Protein AF-A0A9X0D432-F1 (afdb_monomer_lite)

InterPro domains:
  IPR001660 Sterile alpha motif domain [PF07647] (27-88)
  IPR001660 Sterile alpha motif domain [PS50105] (29-88)
  IPR001660 Sterile alpha motif domain [SM00454] (26-92)
  IPR013761 Sterile alpha motif/pointed domain superfamily [G3DSA:1.10.150.50] (24-91)
  IPR013761 Sterile alpha motif/pointed domain superfamily [SSF47769] (26-90)

Structure (mmCIF, N/CA/C/O backbone):
data_AF-A0A9X0D432-F1
#
_entry.id   AF-A0A9X0D432-F1
#
loop_
_atom_site.group_PDB
_atom_site.id
_atom_site.type_symbol
_atom_site.label_atom_id
_atom_site.label_alt_id
_atom_site.label_comp_id
_atom_site.label_asym_id
_atom_site.label_entity_id
_atom_site.label_seq_id
_atom_site.pdbx_PDB_ins_code
_atom_site.Cartn_x
_atom_site.Cartn_y
_atom_site.Cartn_z
_atom_site.occupancy
_atom_site.B_iso_or_equiv
_atom_site.auth_seq_id
_atom_site.auth_comp_id
_atom_site.auth_asym_id
_atom_site.auth_atom_id
_atom_site.pdbx_PDB_model_num
ATOM 1 N N . MET A 1 1 ? 21.700 -52.909 -83.026 1.00 43.72 1 MET A N 1
ATOM 2 C CA . MET A 1 1 ? 21.883 -51.472 -82.727 1.00 43.72 1 MET A CA 1
ATOM 3 C C . MET A 1 1 ? 20.991 -51.142 -81.543 1.00 43.72 1 MET A C 1
ATOM 5 O O . MET A 1 1 ? 19.856 -51.594 -81.520 1.00 43.72 1 MET A O 1
ATOM 9 N N . ASN A 1 2 ? 21.592 -50.529 -80.526 1.00 43.81 2 ASN A N 1
ATOM 10 C CA . ASN A 1 2 ? 21.228 -50.618 -79.108 1.00 43.81 2 ASN A CA 1
ATOM 11 C C . ASN A 1 2 ? 19.983 -49.816 -78.681 1.00 43.81 2 ASN A C 1
ATOM 13 O O . ASN A 1 2 ? 19.689 -48.792 -79.297 1.00 43.81 2 ASN A O 1
ATOM 17 N N . PRO A 1 3 ? 19.322 -50.224 -77.578 1.00 55.06 3 PRO A N 1
ATOM 18 C CA . PRO A 1 3 ? 18.317 -49.433 -76.879 1.00 55.06 3 PRO A CA 1
ATOM 19 C C . PRO A 1 3 ? 18.977 -48.450 -75.895 1.00 55.06 3 PRO A C 1
ATOM 21 O O . PRO A 1 3 ? 19.950 -48.789 -75.221 1.00 55.06 3 PRO A O 1
ATOM 24 N N . VAL A 1 4 ? 18.435 -47.234 -75.797 1.00 56.00 4 VAL A N 1
ATOM 25 C CA . VAL A 1 4 ? 18.849 -46.218 -74.817 1.00 56.00 4 VAL A CA 1
ATOM 26 C C . VAL A 1 4 ? 17.948 -46.341 -73.587 1.00 56.00 4 VAL A C 1
ATOM 28 O O . VAL A 1 4 ? 16.782 -45.955 -73.618 1.00 56.00 4 VAL A O 1
ATOM 31 N N . GLN A 1 5 ? 18.496 -46.913 -72.514 1.00 45.28 5 GLN A N 1
ATOM 32 C CA . GLN A 1 5 ? 17.975 -46.790 -71.154 1.00 45.28 5 GLN A CA 1
ATOM 33 C C . GLN A 1 5 ? 18.348 -45.403 -70.612 1.00 45.28 5 GLN A C 1
ATOM 35 O O . GLN A 1 5 ? 19.511 -45.011 -70.668 1.00 45.28 5 GLN A O 1
ATOM 40 N N . SER A 1 6 ? 17.366 -44.672 -70.085 1.00 56.44 6 SER A N 1
ATOM 41 C CA . SER A 1 6 ? 17.582 -43.458 -69.292 1.00 56.44 6 SER A CA 1
ATOM 42 C C . SER A 1 6 ? 17.146 -43.736 -67.859 1.00 56.44 6 SER A C 1
ATOM 44 O O . SER A 1 6 ? 15.979 -43.573 -67.509 1.00 56.44 6 SER A O 1
ATOM 46 N N . ASP A 1 7 ? 18.112 -44.173 -67.054 1.00 41.38 7 ASP A N 1
ATOM 47 C CA . ASP A 1 7 ? 18.069 -44.179 -65.596 1.00 41.38 7 ASP A CA 1
ATOM 48 C C . ASP A 1 7 ? 18.047 -42.734 -65.068 1.00 41.38 7 ASP A C 1
ATOM 50 O O . ASP A 1 7 ? 19.034 -42.008 -65.190 1.00 41.38 7 ASP A O 1
ATOM 54 N N . CYS A 1 8 ? 16.964 -42.321 -64.406 1.00 44.41 8 CYS A N 1
ATOM 55 C CA . CYS A 1 8 ? 17.004 -41.191 -63.475 1.00 44.41 8 CYS A CA 1
ATOM 56 C C . CYS A 1 8 ? 17.085 -41.743 -62.051 1.00 44.41 8 CYS A C 1
ATOM 58 O O . CYS A 1 8 ? 16.088 -42.021 -61.389 1.00 44.41 8 CYS A O 1
ATOM 60 N N . LYS A 1 9 ? 18.341 -41.941 -61.646 1.00 44.53 9 LYS A N 1
ATOM 61 C CA . LYS A 1 9 ? 18.818 -42.303 -60.312 1.00 44.53 9 LYS A CA 1
ATOM 62 C C . LYS A 1 9 ? 18.528 -41.186 -59.302 1.00 44.53 9 LYS A C 1
ATOM 64 O O . LYS A 1 9 ? 18.427 -40.017 -59.664 1.00 44.53 9 LYS A O 1
ATOM 69 N N . GLY A 1 10 ? 18.407 -41.600 -58.043 1.00 41.31 10 GLY A N 1
ATOM 70 C CA . GLY A 1 10 ? 17.865 -40.838 -56.924 1.00 41.31 10 GLY A CA 1
ATOM 71 C C . GLY A 1 10 ? 18.525 -39.492 -56.639 1.00 41.31 10 GLY A C 1
ATOM 72 O O . GLY A 1 10 ? 19.731 -39.302 -56.792 1.00 41.31 10 GLY A O 1
ATOM 73 N N . ARG A 1 11 ? 17.691 -38.569 -56.161 1.00 42.53 11 ARG A N 1
ATOM 74 C CA . ARG A 1 11 ? 18.126 -37.346 -55.502 1.00 42.53 11 ARG A CA 1
ATOM 75 C C . ARG A 1 11 ? 18.308 -37.689 -54.028 1.00 42.53 11 ARG A C 1
ATOM 77 O O . ARG A 1 11 ? 17.340 -38.061 -53.373 1.00 42.53 11 ARG A O 1
ATOM 84 N N . GLY A 1 12 ? 19.559 -37.660 -53.580 1.00 39.44 12 GLY A N 1
ATOM 85 C CA . GLY A 1 12 ? 19.940 -37.959 -52.209 1.00 39.44 12 GLY A CA 1
ATOM 86 C C . GLY A 1 12 ? 19.198 -37.066 -51.226 1.00 39.44 12 GLY A C 1
ATOM 87 O O . GLY A 1 12 ? 19.196 -35.843 -51.361 1.00 39.44 12 GLY A O 1
ATOM 88 N N . GLU A 1 13 ? 18.580 -37.706 -50.244 1.00 43.88 13 GLU A N 1
ATOM 89 C CA . GLU A 1 13 ? 18.326 -37.112 -48.943 1.00 43.88 13 GLU A CA 1
ATOM 90 C C . GLU A 1 13 ? 19.707 -36.942 -48.296 1.00 43.88 13 GLU A C 1
ATOM 92 O O . GLU A 1 13 ? 20.266 -37.870 -47.714 1.00 43.88 13 GLU A O 1
ATOM 97 N N . GLU A 1 14 ? 20.329 -35.781 -48.516 1.00 45.50 14 GLU A N 1
ATOM 98 C CA . GLU A 1 14 ? 21.432 -35.330 -47.674 1.00 45.50 14 GLU A CA 1
ATOM 99 C C . GLU A 1 14 ? 20.840 -35.081 -46.289 1.00 45.50 14 GLU A C 1
ATOM 101 O O . GLU A 1 14 ? 20.195 -34.066 -46.029 1.00 45.50 14 GLU A O 1
ATOM 106 N N . GLU A 1 15 ? 21.028 -36.063 -45.413 1.00 49.28 15 GLU A N 1
ATOM 107 C CA . GLU A 1 15 ? 20.911 -35.933 -43.970 1.00 49.28 15 GLU A CA 1
ATOM 108 C C . GLU A 1 15 ? 21.940 -34.882 -43.525 1.00 49.28 15 GLU A C 1
ATOM 110 O O . GLU A 1 15 ? 23.094 -35.176 -43.200 1.00 49.28 15 GLU A O 1
ATOM 115 N N . VAL A 1 16 ? 21.533 -33.612 -43.613 1.00 47.72 16 VAL A N 1
ATOM 116 C CA . VAL A 1 16 ? 22.256 -32.484 -43.036 1.00 47.72 16 VAL A CA 1
ATOM 117 C C . VAL A 1 16 ? 22.250 -32.728 -41.539 1.00 47.72 16 VAL A C 1
ATOM 119 O O . VAL A 1 16 ? 21.256 -32.508 -40.852 1.00 47.72 16 VAL A O 1
ATOM 122 N N . THR A 1 17 ? 23.369 -33.246 -41.047 1.00 44.69 17 THR A N 1
ATOM 123 C CA . THR A 1 17 ? 23.665 -33.314 -39.623 1.00 44.69 17 THR A CA 1
ATOM 124 C C . THR A 1 17 ? 23.615 -31.887 -39.091 1.00 44.69 17 THR A C 1
ATOM 126 O O . THR A 1 17 ? 24.518 -31.083 -39.328 1.00 44.69 17 THR A O 1
ATOM 129 N N . GLU A 1 18 ? 22.492 -31.572 -38.448 1.00 54.78 18 GLU A N 1
ATOM 130 C CA . GLU A 1 18 ? 22.142 -30.289 -37.851 1.00 54.78 18 GLU A CA 1
ATOM 131 C C . GLU A 1 18 ? 23.180 -29.986 -36.763 1.00 54.78 18 GLU A C 1
ATOM 133 O O . GLU A 1 18 ? 23.095 -30.426 -35.615 1.00 54.78 18 GLU A O 1
ATOM 138 N N . LYS A 1 19 ? 24.272 -29.330 -37.165 1.00 53.00 19 LYS A N 1
ATOM 139 C CA . LYS A 1 19 ? 25.285 -28.848 -36.234 1.00 53.00 19 LYS A CA 1
ATOM 140 C C . LYS A 1 19 ? 24.633 -27.748 -35.415 1.00 53.00 19 LYS A C 1
ATOM 142 O O . LYS A 1 19 ? 24.340 -26.685 -35.951 1.00 53.00 19 LYS A O 1
ATOM 147 N N . VAL A 1 20 ? 24.432 -28.020 -34.129 1.00 58.06 20 VAL A N 1
ATOM 148 C CA . VAL A 1 20 ? 24.014 -27.019 -33.145 1.00 58.06 20 VAL A CA 1
ATOM 149 C C . VAL A 1 20 ? 24.959 -25.815 -33.270 1.00 58.06 20 VAL A C 1
ATOM 151 O O . VAL A 1 20 ? 26.179 -26.010 -33.177 1.00 58.06 20 VAL A O 1
ATOM 154 N N . PRO A 1 21 ? 24.442 -24.604 -33.540 1.00 58.78 21 PRO A N 1
ATOM 155 C CA . PRO A 1 21 ? 25.272 -23.429 -33.748 1.00 58.78 21 PRO A CA 1
ATOM 156 C C . PRO A 1 21 ? 26.124 -23.161 -32.509 1.00 58.78 21 PRO A C 1
ATOM 158 O O . PRO A 1 21 ? 25.668 -23.295 -31.371 1.00 58.78 21 PRO A O 1
ATOM 161 N N . ASP A 1 22 ? 27.387 -22.795 -32.734 1.00 59.81 22 ASP A N 1
ATOM 162 C CA . ASP A 1 22 ? 28.287 -22.392 -31.657 1.00 59.81 22 ASP A CA 1
ATOM 163 C C . ASP A 1 22 ? 27.705 -21.128 -31.004 1.00 59.81 22 ASP A C 1
ATOM 165 O O . ASP A 1 22 ? 27.621 -20.058 -31.608 1.00 59.81 22 ASP A O 1
ATOM 169 N N . THR A 1 23 ? 27.243 -21.262 -29.763 1.00 62.03 23 THR A N 1
ATOM 170 C CA . THR A 1 23 ? 26.472 -20.242 -29.037 1.00 62.03 23 THR A CA 1
ATOM 171 C C . THR A 1 23 ? 27.305 -19.037 -28.601 1.00 62.03 23 THR A C 1
ATOM 173 O O . THR A 1 23 ? 26.799 -18.154 -27.912 1.00 62.03 23 THR A O 1
ATOM 176 N N . ARG A 1 24 ? 28.588 -18.985 -28.978 1.00 63.50 24 ARG A N 1
ATOM 177 C CA . ARG A 1 24 ? 29.547 -18.001 -28.466 1.00 63.50 24 ARG A CA 1
ATOM 178 C C . ARG A 1 24 ? 29.425 -16.606 -29.080 1.00 63.50 24 ARG A C 1
ATOM 180 O O . ARG A 1 24 ? 29.822 -15.657 -28.414 1.00 63.50 24 ARG A O 1
ATOM 187 N N . PHE A 1 25 ? 28.847 -16.454 -30.276 1.00 80.38 25 PHE A N 1
ATOM 188 C CA . PHE A 1 25 ? 28.682 -15.140 -30.915 1.00 80.38 25 PHE A CA 1
ATOM 189 C C . PHE A 1 25 ? 27.338 -15.022 -31.636 1.00 80.38 25 PHE A C 1
ATOM 191 O O . PHE A 1 25 ? 27.193 -15.441 -32.781 1.00 80.38 25 PHE A O 1
ATOM 198 N N . VAL A 1 26 ? 26.354 -14.409 -30.971 1.00 85.25 26 VAL A N 1
ATOM 199 C CA . VAL A 1 26 ? 25.026 -14.156 -31.564 1.00 85.25 26 VAL A CA 1
ATOM 200 C C . VAL A 1 26 ? 25.123 -13.303 -32.823 1.00 85.25 26 VAL A C 1
ATOM 202 O O . VAL A 1 26 ? 24.341 -13.489 -33.741 1.00 85.25 26 VAL A O 1
ATOM 205 N N . GLU A 1 27 ? 26.093 -12.394 -32.914 1.00 86.06 27 GLU A N 1
ATOM 206 C CA . GLU A 1 27 ? 26.247 -11.508 -34.075 1.00 86.06 27 GLU A CA 1
ATOM 207 C C . GLU A 1 27 ? 26.548 -12.244 -35.392 1.00 86.06 27 GLU A C 1
ATOM 209 O O . GLU A 1 27 ? 26.291 -11.689 -36.463 1.00 86.06 27 GLU A O 1
ATOM 214 N N . ASP A 1 28 ? 27.033 -13.485 -35.324 1.00 88.88 28 ASP A N 1
ATOM 215 C CA . ASP A 1 28 ? 27.373 -14.300 -36.494 1.00 88.88 28 ASP A CA 1
ATOM 216 C C . ASP A 1 28 ? 26.270 -15.299 -36.873 1.00 88.88 28 ASP A C 1
ATOM 218 O O . ASP A 1 28 ? 26.410 -16.040 -37.847 1.00 88.88 28 ASP A O 1
ATOM 222 N N . TRP A 1 29 ? 25.153 -15.316 -36.138 1.00 93.31 29 TRP A N 1
ATOM 223 C CA . TRP A 1 29 ? 24.053 -16.234 -36.417 1.00 93.31 29 TRP A CA 1
ATOM 224 C C . TRP A 1 29 ? 23.370 -15.905 -37.743 1.00 93.31 29 TRP A C 1
ATOM 226 O O . TRP A 1 29 ? 22.896 -14.785 -37.980 1.00 93.31 29 TRP A O 1
ATOM 236 N N . THR A 1 30 ? 23.266 -16.920 -38.594 1.00 93.81 30 THR A N 1
ATOM 237 C CA . THR A 1 30 ? 22.453 -16.874 -39.807 1.00 93.81 30 THR A CA 1
ATOM 238 C C . THR A 1 30 ? 20.965 -16.937 -39.457 1.00 93.81 30 THR A C 1
ATOM 240 O O . THR A 1 30 ? 20.584 -17.262 -38.333 1.00 93.81 30 THR A O 1
ATOM 243 N N . ALA A 1 31 ? 20.088 -16.651 -40.425 1.00 93.38 31 ALA A N 1
ATOM 244 C CA . ALA A 1 31 ? 18.644 -16.772 -40.211 1.00 93.38 31 ALA A CA 1
ATOM 245 C C . ALA A 1 31 ? 18.221 -18.205 -39.822 1.00 93.38 31 ALA A C 1
ATOM 247 O O . ALA A 1 31 ? 17.289 -18.373 -39.038 1.00 93.38 31 ALA A O 1
ATOM 248 N N . ALA A 1 32 ? 18.930 -19.227 -40.320 1.00 92.88 32 ALA A N 1
ATOM 249 C CA . ALA A 1 32 ? 18.698 -20.625 -39.952 1.00 92.88 32 ALA A CA 1
ATOM 250 C C . ALA A 1 32 ? 19.084 -20.905 -38.488 1.00 92.88 32 ALA A C 1
ATOM 252 O O . ALA A 1 32 ? 18.337 -21.565 -37.770 1.00 92.88 32 ALA A O 1
ATOM 253 N N . ASP A 1 33 ? 20.201 -20.339 -38.020 1.00 93.06 33 ASP A N 1
ATOM 254 C CA . ASP A 1 33 ? 20.647 -20.486 -36.628 1.00 93.06 33 ASP A CA 1
ATOM 255 C C . ASP A 1 33 ? 19.670 -19.813 -35.653 1.00 93.06 33 ASP A C 1
ATOM 257 O O . ASP A 1 33 ? 19.337 -20.372 -34.608 1.00 93.06 33 ASP A O 1
ATOM 261 N N . VAL A 1 34 ? 19.151 -18.633 -36.021 1.00 93.88 34 VAL A N 1
ATOM 262 C CA . VAL A 1 34 ? 18.118 -17.922 -35.249 1.00 93.88 34 VAL A CA 1
ATOM 263 C C . VAL A 1 34 ? 16.824 -18.737 -35.181 1.00 93.88 34 VAL A C 1
ATOM 265 O O . VAL A 1 34 ? 16.212 -18.832 -34.116 1.00 93.88 34 VAL A O 1
ATOM 268 N N . GLU A 1 35 ? 16.406 -19.346 -36.292 1.00 94.88 35 GLU A N 1
ATOM 269 C CA . GLU A 1 35 ? 15.222 -20.205 -36.332 1.00 94.88 35 GLU A CA 1
ATOM 270 C C . GLU A 1 35 ? 15.375 -21.421 -35.405 1.00 94.88 35 GLU A C 1
ATOM 272 O O . GLU A 1 35 ? 14.466 -21.733 -34.627 1.00 94.88 35 GLU A O 1
ATOM 277 N N . LEU A 1 36 ? 16.528 -22.089 -35.460 1.00 93.88 36 LEU A N 1
ATOM 278 C CA . LEU A 1 36 ? 16.826 -23.242 -34.617 1.00 93.88 36 LEU A CA 1
ATOM 279 C C . LEU A 1 36 ? 16.836 -22.850 -33.133 1.00 93.88 36 LEU A C 1
ATOM 281 O O . LEU A 1 36 ? 16.147 -23.474 -32.323 1.00 93.88 36 LEU A O 1
ATOM 285 N N . TRP A 1 37 ? 17.503 -21.746 -32.791 1.00 93.81 37 TRP A N 1
ATOM 286 C CA . TRP A 1 37 ? 17.532 -21.217 -31.429 1.00 93.81 37 TRP A CA 1
ATOM 287 C C . TRP A 1 37 ? 16.131 -20.871 -30.899 1.00 93.81 37 TRP A C 1
ATOM 289 O O . TRP A 1 37 ? 15.809 -21.170 -29.744 1.00 93.81 37 TRP A O 1
ATOM 299 N N . LEU A 1 38 ? 15.262 -20.282 -31.729 1.00 94.44 38 LEU A N 1
ATOM 300 C CA . LEU A 1 38 ? 13.871 -19.987 -31.363 1.00 94.44 38 LEU A CA 1
ATOM 301 C C . LEU A 1 38 ? 13.079 -21.267 -31.069 1.00 94.44 38 LEU A C 1
ATOM 303 O O . LEU A 1 38 ? 12.355 -21.324 -30.068 1.00 94.44 38 LEU A O 1
ATOM 307 N N . LYS A 1 39 ? 13.242 -22.310 -31.893 1.00 94.38 39 LYS A N 1
ATOM 308 C CA . LYS A 1 39 ? 12.586 -23.614 -31.698 1.00 94.38 39 LYS A CA 1
ATOM 309 C C . LYS A 1 39 ? 13.023 -24.279 -30.394 1.00 94.38 39 LYS A C 1
ATOM 311 O O . LYS A 1 39 ? 12.162 -24.762 -29.652 1.00 94.38 39 LYS A O 1
ATOM 316 N N . GLU A 1 40 ? 14.320 -24.262 -30.088 1.00 92.75 40 GLU A N 1
ATOM 317 C CA . GLU A 1 40 ? 14.876 -24.786 -28.831 1.00 92.75 40 GLU A CA 1
ATOM 318 C C . GLU A 1 40 ? 14.368 -24.013 -27.607 1.00 92.75 40 GLU A C 1
ATOM 320 O O . GLU A 1 40 ? 14.133 -24.586 -26.543 1.00 92.75 40 GLU A O 1
ATOM 325 N N . ASN A 1 41 ? 14.110 -22.715 -27.773 1.00 91.75 41 ASN A N 1
ATOM 326 C CA . ASN A 1 41 ? 13.610 -21.842 -26.719 1.00 91.75 41 ASN A CA 1
ATOM 327 C C . ASN A 1 41 ? 12.082 -21.812 -26.574 1.00 91.75 41 ASN A C 1
ATOM 329 O O . ASN A 1 41 ? 11.581 -21.022 -25.771 1.00 91.75 41 ASN A O 1
ATOM 333 N N . GLY A 1 42 ? 11.353 -22.673 -27.289 1.00 93.38 42 GLY A N 1
ATOM 334 C CA . GLY A 1 42 ? 9.900 -22.823 -27.158 1.00 93.38 42 GLY A CA 1
ATOM 335 C C . GLY A 1 42 ? 9.061 -21.937 -28.087 1.00 93.38 42 GLY A C 1
ATOM 336 O O . GLY A 1 42 ? 7.837 -21.976 -28.001 1.00 93.38 42 GLY A O 1
ATOM 337 N N . PHE A 1 43 ? 9.680 -21.198 -29.012 1.00 94.62 43 PHE A N 1
ATOM 338 C CA . PHE A 1 43 ? 9.011 -20.322 -29.987 1.00 94.62 43 PHE A CA 1
ATOM 339 C C . PHE A 1 43 ? 8.842 -21.013 -31.345 1.00 94.62 43 PHE A C 1
ATOM 341 O O . PHE A 1 43 ? 9.243 -20.499 -32.386 1.00 94.62 43 PHE A O 1
ATOM 348 N N . LYS A 1 44 ? 8.289 -22.232 -31.341 1.00 94.62 44 LYS A N 1
ATOM 349 C CA . LYS A 1 44 ? 8.196 -23.072 -32.550 1.00 94.62 44 LYS A CA 1
ATOM 350 C C . LYS A 1 44 ? 7.273 -22.490 -33.624 1.00 94.62 44 LYS A C 1
ATOM 352 O O . LYS A 1 44 ? 7.528 -22.694 -34.806 1.00 94.62 44 LYS A O 1
ATOM 357 N N . GLU A 1 45 ? 6.213 -21.798 -33.212 1.00 93.81 45 GLU A N 1
ATOM 358 C CA . GLU A 1 45 ? 5.213 -21.205 -34.112 1.00 93.81 45 GLU A CA 1
ATOM 359 C C . GLU A 1 45 ? 5.730 -19.908 -34.745 1.00 93.81 45 GLU A C 1
ATOM 361 O O . GLU A 1 45 ? 5.427 -19.607 -35.896 1.00 93.81 45 GLU A O 1
ATOM 366 N N . GLU A 1 46 ? 6.547 -19.160 -34.004 1.00 93.75 46 GLU A N 1
ATOM 367 C CA . GLU A 1 46 ? 7.097 -17.877 -34.428 1.00 93.75 46 GLU A CA 1
ATOM 368 C C . GLU A 1 46 ? 8.429 -18.014 -35.185 1.00 93.75 46 GLU A C 1
ATOM 370 O O . GLU A 1 46 ? 8.731 -17.182 -36.037 1.00 93.75 46 GLU A O 1
ATOM 375 N N . ALA A 1 47 ? 9.204 -19.078 -34.948 1.00 93.62 47 ALA A N 1
ATOM 376 C CA . ALA A 1 47 ? 10.463 -19.360 -35.644 1.00 93.62 47 ALA A CA 1
ATOM 377 C C . ALA A 1 47 ? 10.400 -19.240 -37.187 1.00 93.62 47 ALA A C 1
ATOM 379 O O . ALA A 1 47 ? 11.229 -18.515 -37.748 1.00 93.62 47 ALA A O 1
ATOM 380 N N . PRO A 1 48 ? 9.422 -19.841 -37.902 1.00 94.25 48 PRO A N 1
ATOM 381 C CA . PRO A 1 48 ? 9.348 -19.708 -39.360 1.00 94.25 48 PRO A CA 1
ATOM 382 C C . PRO A 1 48 ? 9.065 -18.271 -39.821 1.00 94.25 48 PRO A C 1
ATOM 384 O O . PRO A 1 48 ? 9.462 -17.900 -40.924 1.00 94.25 48 PRO A O 1
ATOM 387 N N . LEU A 1 49 ? 8.421 -17.438 -38.991 1.00 94.44 49 LEU A N 1
ATOM 388 C CA . LEU A 1 49 ? 8.186 -16.023 -39.305 1.00 94.44 49 LEU A CA 1
ATOM 389 C C . LEU A 1 49 ? 9.503 -15.239 -39.303 1.00 94.44 49 LEU A C 1
ATOM 391 O O . LEU A 1 49 ? 9.734 -14.410 -40.181 1.00 94.44 49 LEU A O 1
ATOM 395 N N . PHE A 1 50 ? 10.393 -15.541 -38.356 1.00 95.12 50 PHE A N 1
ATOM 396 C CA . PHE A 1 50 ? 11.713 -14.916 -38.261 1.00 95.12 50 PHE A CA 1
ATOM 397 C C . PHE A 1 50 ? 12.623 -15.345 -39.413 1.00 95.12 50 PHE A C 1
ATOM 399 O O . PHE A 1 50 ? 13.320 -14.511 -39.993 1.00 95.12 50 PHE A O 1
ATOM 406 N N . PHE A 1 51 ? 12.560 -16.624 -39.792 1.00 94.12 51 PHE A N 1
ATOM 407 C CA . PHE A 1 51 ? 13.278 -17.144 -40.952 1.00 94.12 51 PHE A CA 1
ATOM 408 C C . PHE A 1 51 ? 12.786 -16.513 -42.263 1.00 94.12 51 PHE A C 1
ATOM 410 O O . PHE A 1 51 ? 13.590 -16.062 -43.079 1.00 94.12 51 PHE A O 1
ATOM 417 N N . ALA A 1 52 ? 11.463 -16.405 -42.448 1.00 94.12 52 ALA A N 1
ATOM 418 C CA . ALA A 1 52 ? 10.863 -15.788 -43.632 1.00 94.12 52 ALA A CA 1
ATOM 419 C C . ALA A 1 52 ? 11.278 -14.318 -43.809 1.00 94.12 52 ALA A C 1
ATOM 421 O O . ALA A 1 52 ? 11.469 -13.864 -44.935 1.00 94.12 52 ALA A O 1
ATOM 422 N N . GLN A 1 53 ? 11.462 -13.594 -42.702 1.00 95.12 53 GLN A N 1
ATOM 423 C CA . GLN A 1 53 ? 11.926 -12.203 -42.687 1.00 95.12 53 GLN A CA 1
ATOM 424 C C . GLN A 1 53 ? 13.460 -12.068 -42.698 1.00 95.12 53 GLN A C 1
ATOM 426 O O . GLN A 1 53 ? 13.973 -10.957 -42.588 1.00 95.12 53 GLN A O 1
ATOM 431 N N . GLN A 1 54 ? 14.199 -13.177 -42.845 1.00 94.56 54 GLN A N 1
ATOM 432 C CA . GLN A 1 54 ? 15.666 -13.206 -42.901 1.00 94.56 54 GLN A CA 1
ATOM 433 C C . GLN A 1 54 ? 16.329 -12.518 -41.695 1.00 94.56 54 GLN A C 1
ATOM 435 O O . GLN A 1 54 ? 17.335 -11.816 -41.827 1.00 94.56 54 GLN A O 1
ATOM 440 N N . ILE A 1 55 ? 15.762 -12.713 -40.500 1.00 94.94 55 ILE A N 1
ATOM 441 C CA . ILE A 1 55 ? 16.298 -12.124 -39.271 1.00 94.94 55 ILE A CA 1
ATOM 442 C C . ILE A 1 55 ? 17.587 -12.851 -38.894 1.00 94.94 55 ILE A C 1
ATOM 444 O O . ILE A 1 55 ? 17.568 -13.987 -38.431 1.00 94.94 55 ILE A O 1
ATOM 448 N N . THR A 1 56 ? 18.714 -12.171 -39.091 1.00 94.94 56 THR A N 1
ATOM 449 C CA . THR A 1 56 ? 20.042 -12.621 -38.655 1.00 94.94 56 THR A CA 1
ATOM 450 C C . THR A 1 56 ? 20.304 -12.212 -37.210 1.00 94.94 56 THR A C 1
ATOM 452 O O . THR A 1 56 ? 19.624 -11.339 -36.664 1.00 94.94 56 THR A O 1
ATOM 455 N N . GLY A 1 57 ? 21.322 -12.791 -36.577 1.00 92.06 57 GLY A N 1
ATOM 456 C CA . GLY A 1 57 ? 21.650 -12.504 -35.181 1.00 92.06 57 GLY A CA 1
ATOM 457 C C . GLY A 1 57 ? 21.969 -11.032 -34.874 1.00 92.06 57 GLY A C 1
ATOM 458 O O . GLY A 1 57 ? 21.617 -10.534 -33.805 1.00 92.06 57 GLY A O 1
ATOM 459 N N . LYS A 1 58 ? 22.518 -10.283 -35.844 1.00 90.00 58 LYS A N 1
ATOM 460 C CA . LYS A 1 58 ? 22.726 -8.821 -35.732 1.00 90.00 58 LYS A CA 1
ATOM 461 C C . LYS A 1 58 ? 21.428 -8.029 -35.637 1.00 90.00 58 LYS A C 1
ATOM 463 O O . LYS A 1 58 ? 21.387 -6.990 -34.989 1.00 90.00 58 LYS A O 1
ATOM 468 N N . VAL A 1 59 ? 20.392 -8.484 -36.337 1.00 92.38 59 VAL A N 1
ATOM 469 C CA . VAL A 1 59 ? 19.066 -7.858 -36.308 1.00 92.38 59 VAL A CA 1
ATOM 470 C C . VAL A 1 59 ? 18.323 -8.313 -35.059 1.00 92.38 59 VAL A C 1
ATOM 472 O O . VAL A 1 59 ? 17.680 -7.497 -34.406 1.00 92.38 59 VAL A O 1
ATOM 475 N N . LEU A 1 60 ? 18.479 -9.588 -34.684 1.00 93.12 60 LEU A N 1
ATOM 476 C CA . LEU A 1 60 ? 17.893 -10.174 -33.482 1.00 93.12 60 LEU A CA 1
ATOM 477 C C . LEU A 1 60 ? 18.254 -9.369 -32.224 1.00 93.12 60 LEU A C 1
ATOM 479 O O . LEU A 1 60 ? 17.371 -9.091 -31.417 1.00 93.12 60 LEU A O 1
ATOM 483 N N . SER A 1 61 ? 19.512 -8.935 -32.087 1.00 89.94 61 SER A N 1
ATOM 484 C CA . SER A 1 61 ? 19.984 -8.137 -30.944 1.00 89.94 61 SER A CA 1
ATOM 485 C C . SER A 1 61 ? 19.401 -6.718 -30.872 1.00 89.94 61 SER A C 1
ATOM 487 O O . SER A 1 61 ? 19.425 -6.099 -29.808 1.00 89.94 61 SER A O 1
ATOM 489 N N . GLN A 1 62 ? 18.848 -6.210 -31.976 1.00 90.56 62 GLN A N 1
ATOM 490 C CA . GLN A 1 62 ? 18.277 -4.864 -32.089 1.00 90.56 62 GLN A CA 1
ATOM 491 C C . GLN A 1 62 ? 16.745 -4.851 -32.034 1.00 90.56 62 GLN A C 1
ATOM 493 O O . GLN A 1 62 ? 16.147 -3.775 -32.066 1.00 90.56 62 GLN A O 1
ATOM 498 N N . LEU A 1 63 ? 16.099 -6.020 -31.957 1.00 92.94 63 LEU A N 1
ATOM 499 C CA . LEU A 1 63 ? 14.644 -6.097 -31.917 1.00 92.94 63 LEU A CA 1
ATOM 500 C C . LEU A 1 63 ? 14.089 -5.440 -30.654 1.00 92.94 63 LEU A C 1
ATOM 502 O O . LEU A 1 63 ? 14.540 -5.673 -29.530 1.00 92.94 63 LEU A O 1
ATOM 506 N N . ASP A 1 64 ? 13.042 -4.654 -30.855 1.00 92.12 64 ASP A N 1
ATOM 507 C CA . ASP A 1 64 ? 12.271 -4.030 -29.801 1.00 92.12 64 ASP A CA 1
ATOM 508 C C . ASP A 1 64 ? 10.851 -4.604 -29.757 1.00 92.12 64 ASP A C 1
ATOM 510 O O . ASP A 1 64 ? 10.432 -5.460 -30.539 1.00 92.12 64 ASP A O 1
ATOM 514 N N . ARG A 1 65 ? 10.070 -4.146 -28.783 1.00 90.38 65 ARG A N 1
ATOM 515 C CA . ARG A 1 65 ? 8.713 -4.658 -28.595 1.00 90.38 65 ARG A CA 1
ATOM 516 C C . ARG A 1 65 ? 7.773 -4.293 -29.752 1.00 90.38 65 ARG A C 1
ATOM 518 O O . ARG A 1 65 ? 6.804 -5.017 -29.978 1.00 90.38 65 ARG A O 1
ATOM 525 N N . ALA A 1 66 ? 8.027 -3.182 -30.444 1.00 91.38 66 ALA A N 1
ATOM 526 C CA . ALA A 1 66 ? 7.218 -2.755 -31.580 1.00 91.38 66 ALA A CA 1
ATOM 527 C C . ALA A 1 66 ? 7.478 -3.667 -32.787 1.00 91.38 66 ALA A C 1
ATOM 529 O O . ALA A 1 66 ? 6.538 -4.264 -33.305 1.00 91.38 66 ALA A O 1
ATOM 530 N N . THR A 1 67 ? 8.747 -3.897 -33.126 1.00 92.31 67 THR A N 1
ATOM 531 C CA . THR A 1 67 ? 9.146 -4.812 -34.207 1.00 92.31 67 THR A CA 1
ATOM 532 C C . THR A 1 67 ? 8.689 -6.245 -33.957 1.00 92.31 67 THR A C 1
ATOM 534 O O . THR A 1 67 ? 8.183 -6.881 -34.873 1.00 92.31 67 THR A O 1
ATOM 537 N N . LEU A 1 68 ? 8.758 -6.757 -32.723 1.00 94.06 68 LEU A N 1
ATOM 538 C CA . LEU A 1 68 ? 8.226 -8.094 -32.412 1.00 94.06 68 LEU A CA 1
ATOM 539 C C . LEU A 1 68 ? 6.721 -8.225 -32.668 1.00 94.06 68 LEU A C 1
ATOM 541 O O . LEU A 1 68 ? 6.250 -9.285 -33.084 1.00 94.06 68 LEU A O 1
ATOM 545 N N . LYS A 1 69 ? 5.961 -7.155 -32.424 1.00 93.38 69 LYS A N 1
ATOM 546 C CA . LYS A 1 69 ? 4.528 -7.127 -32.718 1.00 93.38 69 LYS A CA 1
ATOM 547 C C . LYS A 1 69 ? 4.284 -7.168 -34.227 1.00 93.38 69 LYS A C 1
ATOM 549 O O . LYS A 1 69 ? 3.408 -7.911 -34.664 1.00 93.38 69 LYS A O 1
ATOM 554 N N . ASP A 1 70 ? 5.074 -6.423 -34.993 1.00 91.38 70 ASP A N 1
ATOM 555 C CA . ASP A 1 70 ? 4.979 -6.372 -36.455 1.00 91.38 70 ASP A CA 1
ATOM 556 C C . ASP A 1 70 ? 5.413 -7.696 -37.111 1.00 91.38 70 ASP A C 1
ATOM 558 O O . ASP A 1 70 ? 4.874 -8.083 -38.144 1.00 91.38 70 ASP A O 1
ATOM 562 N N . LEU A 1 71 ? 6.307 -8.449 -36.459 1.00 91.94 71 LEU A N 1
ATOM 563 C CA . LEU A 1 71 ? 6.720 -9.804 -36.850 1.00 91.94 71 LEU A CA 1
ATOM 564 C C . LEU A 1 71 ? 5.695 -10.898 -36.501 1.00 91.94 71 LEU A C 1
ATOM 566 O O . LEU A 1 71 ? 5.913 -12.065 -36.818 1.00 91.94 71 LEU A O 1
ATOM 570 N N . GLY A 1 72 ? 4.578 -10.544 -35.855 1.00 91.12 72 GLY A N 1
ATOM 571 C CA . GLY A 1 72 ? 3.487 -11.471 -35.541 1.00 91.12 72 GLY A CA 1
ATOM 572 C C . GLY A 1 72 ? 3.506 -12.051 -34.123 1.00 91.12 72 GLY A C 1
ATOM 573 O O . GLY A 1 72 ? 2.611 -12.820 -33.771 1.00 91.12 72 GLY A O 1
ATOM 574 N N . VAL A 1 73 ? 4.445 -11.651 -33.257 1.00 93.00 73 VAL A N 1
ATOM 575 C CA . VAL A 1 73 ? 4.445 -12.051 -31.839 1.00 93.00 73 VAL A CA 1
ATOM 576 C C . VAL A 1 73 ? 3.477 -11.150 -31.070 1.00 93.00 73 VAL A C 1
ATOM 578 O O . VAL A 1 73 ? 3.878 -10.172 -30.449 1.00 93.00 73 VAL A O 1
ATOM 581 N N . LEU A 1 74 ? 2.173 -11.431 -31.118 1.00 88.62 74 LEU A N 1
ATOM 582 C CA . LEU A 1 74 ? 1.142 -10.534 -30.560 1.00 88.62 74 LEU A CA 1
ATOM 583 C C . LEU A 1 74 ? 0.987 -10.627 -29.033 1.00 88.62 74 LEU A C 1
ATOM 585 O O . LEU A 1 74 ? 0.562 -9.667 -28.383 1.00 88.62 74 LEU A O 1
ATOM 589 N N . ILE A 1 75 ? 1.317 -11.779 -28.446 1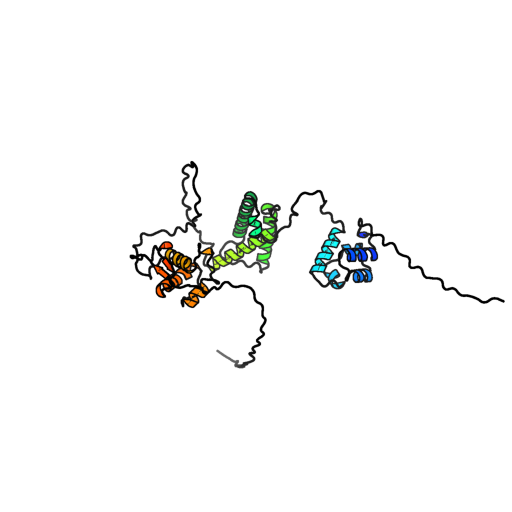.00 94.25 75 ILE A N 1
ATOM 590 C CA . ILE A 1 75 ? 1.127 -12.028 -27.015 1.00 94.25 75 ILE A CA 1
ATOM 591 C C . ILE A 1 75 ? 2.218 -11.307 -26.222 1.00 94.25 75 ILE A C 1
ATOM 593 O O . ILE A 1 75 ? 3.395 -11.646 -26.307 1.00 94.25 75 ILE A O 1
ATOM 597 N N . ILE A 1 76 ? 1.809 -10.359 -25.375 1.00 88.38 76 ILE A N 1
ATOM 598 C CA . ILE A 1 76 ? 2.715 -9.532 -24.561 1.00 88.38 76 ILE A CA 1
ATOM 599 C C . ILE A 1 76 ? 3.671 -10.377 -23.704 1.00 88.38 76 ILE A C 1
ATOM 601 O O . ILE A 1 76 ? 4.843 -10.034 -23.583 1.00 88.38 76 ILE A O 1
ATOM 605 N N . GLY A 1 77 ? 3.188 -11.479 -23.124 1.00 88.06 77 GLY A N 1
ATOM 606 C CA . GLY A 1 77 ? 4.023 -12.389 -22.332 1.00 88.06 77 GLY A CA 1
ATOM 607 C C . GLY A 1 77 ? 5.160 -13.003 -23.154 1.00 88.06 77 GLY A C 1
ATOM 608 O O . GLY A 1 77 ? 6.316 -12.898 -22.756 1.00 88.06 77 GLY A O 1
ATOM 609 N N . LYS A 1 78 ? 4.843 -13.539 -24.342 1.00 90.69 78 LYS A N 1
ATOM 610 C CA . LYS A 1 78 ? 5.836 -14.105 -25.268 1.00 90.69 78 LYS A CA 1
ATOM 611 C C . LYS A 1 78 ? 6.834 -13.049 -25.756 1.00 90.69 78 LYS A C 1
ATOM 613 O O . LYS A 1 78 ? 8.022 -13.335 -25.827 1.00 90.69 78 LYS A O 1
ATOM 618 N N . GLN A 1 79 ? 6.376 -11.821 -26.031 1.00 91.94 79 GLN A N 1
ATOM 619 C CA . GLN A 1 79 ? 7.264 -10.706 -26.399 1.00 91.94 79 GLN A CA 1
ATOM 620 C C . GLN A 1 79 ? 8.316 -10.435 -25.312 1.00 91.94 79 GLN A C 1
ATOM 622 O O . GLN A 1 79 ? 9.492 -10.256 -25.619 1.00 91.94 79 GLN A O 1
ATOM 627 N N . LEU A 1 80 ? 7.901 -10.391 -24.040 1.00 91.38 80 LEU A N 1
ATOM 628 C CA . LEU A 1 80 ? 8.810 -10.128 -22.919 1.00 91.38 80 LEU A CA 1
ATOM 629 C C . LEU A 1 80 ? 9.794 -11.279 -22.698 1.00 91.38 80 LEU A C 1
ATOM 631 O O . LEU A 1 80 ? 10.981 -11.026 -22.496 1.00 91.38 80 LEU A O 1
ATOM 635 N N . GLU A 1 81 ? 9.314 -12.520 -22.770 1.00 94.62 81 GLU A N 1
ATOM 636 C CA . GLU A 1 81 ? 10.152 -13.712 -22.625 1.00 94.62 81 GLU A CA 1
ATOM 637 C C . GLU A 1 81 ? 11.219 -13.791 -23.726 1.00 94.62 81 GLU A C 1
ATOM 639 O O . GLU A 1 81 ? 12.395 -14.021 -23.438 1.00 94.62 81 GLU A O 1
ATOM 644 N N . LEU A 1 82 ? 10.837 -13.523 -24.977 1.00 93.62 82 LEU A N 1
ATOM 645 C CA . LEU A 1 82 ? 11.756 -13.530 -26.110 1.00 93.62 82 LEU A CA 1
ATOM 646 C C . LEU A 1 82 ? 12.829 -12.439 -25.985 1.00 93.62 82 LEU A C 1
ATOM 648 O O . LEU A 1 82 ? 14.014 -12.732 -26.123 1.00 93.62 82 LEU A O 1
ATOM 652 N N . LEU A 1 83 ? 12.445 -11.201 -25.650 1.00 93.06 83 LEU A N 1
ATOM 653 C CA . LEU A 1 83 ? 13.405 -10.109 -25.436 1.00 93.06 83 LEU A CA 1
ATOM 654 C C . LEU A 1 83 ? 14.392 -10.414 -24.305 1.00 93.06 83 LEU A C 1
ATOM 656 O O . LEU A 1 83 ? 15.561 -10.042 -24.390 1.00 93.06 83 LEU A O 1
ATOM 660 N N . GLN A 1 84 ? 13.940 -11.079 -23.240 1.00 91.62 84 GLN A N 1
ATOM 661 C CA . GLN A 1 84 ? 14.818 -11.487 -22.147 1.00 91.62 84 GLN A CA 1
ATOM 662 C C . GLN A 1 84 ? 15.836 -12.533 -22.615 1.00 91.62 84 GLN A C 1
ATOM 664 O O . GLN A 1 84 ? 17.025 -12.383 -22.343 1.00 91.62 84 GLN A O 1
ATOM 669 N N . LYS A 1 85 ? 15.393 -13.545 -23.368 1.00 92.06 85 LYS A N 1
ATOM 670 C CA . LYS A 1 85 ? 16.276 -14.587 -23.910 1.00 92.06 85 LYS A CA 1
ATOM 671 C C . LYS A 1 85 ? 17.287 -14.036 -24.917 1.00 92.06 85 LYS A C 1
ATOM 673 O O . LYS A 1 85 ? 18.460 -14.384 -24.835 1.00 92.06 85 LYS A O 1
ATOM 678 N N . ILE A 1 86 ? 16.871 -13.120 -25.795 1.00 90.81 86 ILE A N 1
ATOM 679 C CA . ILE A 1 86 ? 17.771 -12.427 -26.733 1.00 90.81 86 ILE A CA 1
ATOM 680 C C . ILE A 1 86 ? 18.867 -11.678 -25.963 1.00 90.81 86 ILE A C 1
ATOM 682 O O . ILE A 1 86 ? 20.047 -11.806 -26.287 1.00 90.81 86 ILE A O 1
ATOM 686 N N . LYS A 1 87 ? 18.501 -10.951 -24.899 1.00 89.00 87 LYS A N 1
ATOM 687 C CA . LYS A 1 87 ? 19.468 -10.237 -24.047 1.00 89.00 87 LYS A CA 1
ATOM 688 C C . LYS A 1 87 ? 20.460 -11.175 -23.364 1.00 89.00 87 LYS A C 1
ATOM 690 O O . LYS A 1 87 ? 21.635 -10.834 -23.285 1.00 89.00 87 LYS A O 1
ATOM 695 N N . SER A 1 88 ? 20.006 -12.340 -22.900 1.00 87.44 88 SER A N 1
ATOM 696 C CA . SER A 1 88 ? 20.879 -13.357 -22.304 1.00 87.44 88 SER A CA 1
ATOM 697 C C . SER A 1 88 ? 21.861 -13.962 -23.309 1.00 87.44 88 SER A C 1
ATOM 699 O O . SER A 1 88 ? 22.973 -14.304 -22.925 1.00 87.44 88 SER A O 1
ATOM 701 N N . CYS A 1 89 ? 21.484 -14.070 -24.585 1.00 82.88 89 CYS A N 1
ATOM 702 C CA . CYS A 1 89 ? 22.373 -14.580 -25.627 1.00 82.88 89 CYS A CA 1
ATOM 703 C C . CYS A 1 89 ? 23.373 -13.525 -26.125 1.00 82.88 89 CYS A C 1
ATOM 705 O O . CYS A 1 89 ? 24.511 -13.869 -26.421 1.00 82.88 89 CYS A O 1
ATOM 707 N N . CYS A 1 90 ? 22.997 -12.244 -26.186 1.00 78.38 90 CYS A N 1
ATOM 708 C CA . CYS A 1 90 ? 23.845 -11.188 -26.757 1.00 78.38 90 CYS A CA 1
ATOM 709 C C . CYS A 1 90 ? 25.015 -10.736 -25.864 1.00 78.38 90 CYS A C 1
ATOM 711 O O . CYS A 1 90 ? 25.653 -9.740 -26.183 1.00 78.38 90 CYS A O 1
ATOM 713 N N . GLY A 1 91 ? 25.306 -11.422 -24.752 1.00 61.53 91 GLY A N 1
ATOM 714 C CA . GLY A 1 91 ? 26.531 -11.179 -23.985 1.00 61.53 91 GLY A CA 1
ATOM 715 C C . GLY A 1 91 ? 26.702 -9.743 -23.480 1.00 61.53 91 GLY A C 1
ATOM 716 O O . GLY A 1 91 ? 27.833 -9.313 -23.267 1.00 61.53 91 GLY A O 1
ATOM 717 N N . ASN A 1 92 ? 25.609 -9.001 -23.256 1.00 47.03 92 ASN A N 1
ATOM 718 C CA . ASN A 1 92 ? 25.665 -7.777 -22.458 1.00 47.03 92 ASN A CA 1
ATOM 719 C C . ASN A 1 92 ? 25.911 -8.172 -20.995 1.00 47.03 92 ASN A C 1
ATOM 721 O O . ASN A 1 92 ? 25.010 -8.162 -20.156 1.00 47.03 92 ASN A O 1
ATOM 725 N N . GLU A 1 93 ? 27.154 -8.552 -20.706 1.00 44.34 93 GLU A N 1
ATOM 726 C CA . GLU A 1 93 ? 27.700 -8.600 -19.365 1.00 44.34 93 GLU A CA 1
ATOM 727 C C . GLU A 1 93 ? 27.850 -7.167 -18.842 1.00 44.34 93 GLU A C 1
ATOM 729 O O . GLU A 1 93 ? 28.933 -6.592 -18.821 1.00 44.34 93 GLU A O 1
ATOM 734 N N . GLU A 1 94 ? 26.775 -6.620 -18.285 1.00 40.44 94 GLU A N 1
ATOM 735 C CA . GLU A 1 94 ? 26.941 -6.071 -16.941 1.00 40.44 94 GLU A CA 1
ATOM 736 C C . GLU A 1 94 ? 26.844 -7.252 -15.963 1.00 40.44 94 GLU A C 1
ATOM 738 O O . GLU A 1 94 ? 25.798 -7.552 -15.397 1.00 40.44 94 GLU A O 1
ATOM 743 N N . SER A 1 95 ? 27.967 -7.975 -15.860 1.00 46.53 95 SER A N 1
ATOM 744 C CA . SER A 1 95 ? 28.341 -8.971 -14.844 1.00 46.53 95 SER A CA 1
ATOM 745 C C . SER A 1 95 ? 27.258 -9.951 -14.361 1.00 46.53 95 SER A C 1
ATOM 747 O O . SER A 1 95 ? 26.519 -9.658 -13.422 1.00 46.53 95 SER A O 1
ATOM 749 N N . ASN A 1 96 ? 27.279 -11.185 -14.877 1.00 36.56 96 ASN A N 1
ATOM 750 C CA . ASN A 1 96 ? 26.729 -12.347 -14.171 1.00 36.56 96 ASN A CA 1
ATOM 751 C C . ASN A 1 96 ? 27.491 -13.631 -14.549 1.00 36.56 96 ASN A C 1
ATOM 753 O O . ASN A 1 96 ? 27.211 -14.264 -15.560 1.00 36.56 96 ASN A O 1
ATOM 757 N N . VAL A 1 97 ? 28.434 -14.040 -13.694 1.00 42.19 97 VAL A N 1
ATOM 758 C CA . VAL A 1 97 ? 29.092 -15.358 -13.744 1.00 42.19 97 VAL A CA 1
ATOM 759 C C . VAL A 1 97 ? 28.327 -16.332 -12.836 1.00 42.19 97 VAL A C 1
ATOM 761 O O . VAL A 1 97 ? 27.992 -15.995 -11.703 1.00 42.19 97 VAL A O 1
ATOM 764 N N . THR A 1 98 ? 28.091 -17.563 -13.293 1.00 39.72 98 THR A N 1
ATOM 765 C CA . THR A 1 98 ? 27.597 -18.707 -12.483 1.00 39.72 98 THR A CA 1
ATOM 766 C C . THR A 1 98 ? 28.541 -19.915 -12.642 1.00 39.72 98 THR A C 1
ATOM 768 O O . THR A 1 98 ? 29.244 -19.961 -13.649 1.00 39.72 98 THR A O 1
ATOM 771 N N . PRO A 1 99 ? 28.504 -20.985 -11.806 1.00 54.56 99 PRO A N 1
ATOM 772 C CA . PRO A 1 99 ? 28.234 -21.128 -10.363 1.00 54.56 99 PRO A CA 1
ATOM 773 C C . PRO A 1 99 ? 29.425 -21.801 -9.601 1.00 54.56 99 PRO A C 1
ATOM 775 O O . PRO A 1 99 ? 30.317 -22.388 -10.211 1.00 54.56 99 PRO A O 1
ATOM 778 N N . PRO A 1 100 ? 29.420 -21.818 -8.251 1.00 37.59 100 PRO A N 1
ATOM 779 C CA . PRO A 1 100 ? 29.021 -23.073 -7.608 1.00 37.59 100 PRO A CA 1
ATOM 780 C C . PRO A 1 100 ? 27.991 -22.859 -6.491 1.00 37.59 100 PRO A C 1
ATOM 782 O O . PRO A 1 100 ? 28.046 -21.898 -5.732 1.00 37.59 100 PRO A O 1
ATOM 785 N N . SER A 1 101 ? 27.048 -23.802 -6.418 1.00 46.34 101 SER A N 1
ATOM 786 C CA . SER A 1 101 ? 26.144 -24.125 -5.305 1.00 46.34 101 SER A CA 1
ATOM 787 C C . SER A 1 101 ? 26.296 -23.275 -4.028 1.00 46.34 101 SER A C 1
ATOM 789 O O . SER A 1 101 ? 26.976 -23.655 -3.076 1.00 46.34 101 SER A O 1
ATOM 791 N N . GLY A 1 102 ? 25.572 -22.161 -3.971 1.00 34.19 102 GLY A N 1
ATOM 792 C CA . GLY A 1 102 ? 25.388 -21.356 -2.769 1.00 34.19 102 GLY A CA 1
ATOM 793 C C . GLY A 1 102 ? 24.348 -20.284 -3.055 1.00 34.19 102 GLY A C 1
ATOM 794 O O . GLY A 1 102 ? 24.534 -19.471 -3.950 1.00 34.19 102 GLY A O 1
ATOM 795 N N . LYS A 1 103 ? 23.217 -20.320 -2.347 1.00 43.06 103 LYS A N 1
ATOM 796 C CA . LYS A 1 103 ? 22.069 -19.417 -2.520 1.00 43.06 103 LYS A CA 1
ATOM 797 C C . LYS A 1 103 ? 22.486 -17.942 -2.371 1.00 43.06 103 LYS A C 1
ATOM 799 O O . LYS A 1 103 ? 22.437 -17.405 -1.268 1.00 43.06 103 LYS A O 1
ATOM 804 N N . ALA A 1 104 ? 22.858 -17.280 -3.461 1.00 39.88 104 ALA A N 1
ATOM 805 C CA . ALA A 1 104 ? 22.971 -15.830 -3.523 1.00 39.88 104 ALA A CA 1
ATOM 806 C C . ALA A 1 104 ? 21.679 -15.286 -4.137 1.00 39.88 104 ALA A C 1
ATOM 808 O O . ALA A 1 104 ? 21.382 -15.504 -5.306 1.00 39.88 104 ALA A O 1
ATOM 809 N N . MET A 1 105 ? 20.873 -14.650 -3.290 1.00 48.22 105 MET A N 1
ATOM 810 C CA . MET A 1 105 ? 19.634 -13.966 -3.649 1.00 48.22 105 MET A CA 1
ATOM 811 C C . MET A 1 105 ? 19.943 -12.899 -4.707 1.00 48.22 105 MET A C 1
ATOM 813 O O . MET A 1 105 ? 20.570 -11.883 -4.402 1.00 48.22 105 MET A O 1
ATOM 817 N N . GLU A 1 106 ? 19.522 -13.136 -5.946 1.00 47.72 106 GLU A N 1
ATOM 818 C CA . GLU A 1 106 ? 19.520 -12.125 -6.999 1.00 47.72 106 GLU A CA 1
ATOM 819 C C . GLU A 1 106 ? 18.719 -10.915 -6.488 1.00 47.72 106 GLU A C 1
ATOM 821 O O . GLU A 1 106 ? 17.585 -11.054 -6.017 1.00 47.72 106 GLU A O 1
ATOM 826 N N . LYS A 1 107 ? 19.357 -9.737 -6.451 1.00 61.03 107 LYS A N 1
ATOM 827 C CA . LYS A 1 107 ? 18.834 -8.525 -5.798 1.00 61.03 107 LYS A CA 1
ATOM 828 C C . LYS A 1 107 ? 17.717 -7.910 -6.635 1.00 61.03 107 LYS A C 1
ATOM 830 O O . LYS A 1 107 ? 17.885 -6.871 -7.267 1.00 61.03 107 LYS A O 1
ATOM 835 N N . GLN A 1 108 ? 16.558 -8.554 -6.636 1.00 74.25 108 GLN A N 1
ATOM 836 C CA . GLN A 1 108 ? 15.373 -8.023 -7.282 1.00 74.25 108 GLN A CA 1
ATOM 837 C C . GLN A 1 108 ? 14.841 -6.847 -6.457 1.00 74.25 108 GLN A C 1
ATOM 839 O O . GLN A 1 108 ? 14.353 -7.014 -5.333 1.00 74.25 108 GLN A O 1
ATOM 844 N N . TRP A 1 109 ? 14.941 -5.638 -7.010 1.00 85.25 109 TRP A N 1
ATOM 845 C CA . TRP A 1 109 ? 14.273 -4.468 -6.454 1.00 85.25 109 TRP A CA 1
ATOM 846 C C . TRP A 1 109 ? 12.763 -4.703 -6.468 1.00 85.25 109 TRP A C 1
ATOM 848 O O . TRP A 1 109 ? 12.171 -5.036 -7.494 1.00 85.25 109 TRP A O 1
ATOM 858 N N . LYS A 1 110 ? 12.129 -4.554 -5.308 1.00 83.38 110 LYS A N 1
ATOM 859 C CA . LYS A 1 110 ? 10.691 -4.738 -5.154 1.00 83.38 110 LYS A CA 1
ATOM 860 C C . LYS A 1 110 ? 9.999 -3.400 -5.338 1.00 83.38 110 LYS A C 1
ATOM 862 O O . LYS A 1 110 ? 10.341 -2.421 -4.679 1.00 83.38 110 LYS A O 1
ATOM 867 N N . SER A 1 111 ? 8.956 -3.385 -6.162 1.00 79.75 111 SER A N 1
ATOM 868 C CA . SER A 1 111 ? 8.097 -2.209 -6.326 1.00 79.75 111 SER A CA 1
ATOM 869 C C . SER A 1 111 ? 7.297 -1.886 -5.065 1.00 79.75 111 SER A C 1
ATOM 871 O O . SER A 1 111 ? 6.978 -0.731 -4.785 1.00 79.75 111 SER A O 1
ATOM 873 N N . LYS A 1 112 ? 6.989 -2.913 -4.264 1.00 85.38 112 LYS A N 1
ATOM 874 C CA . LYS A 1 112 ? 6.285 -2.777 -2.994 1.00 85.38 112 LYS A CA 1
ATOM 875 C C . LYS A 1 112 ? 6.737 -3.842 -2.006 1.00 85.38 112 LYS A C 1
ATOM 877 O O . LYS A 1 112 ? 6.761 -5.025 -2.325 1.00 85.38 112 LYS A O 1
ATOM 882 N N . ILE A 1 113 ? 7.018 -3.413 -0.779 1.00 89.06 113 ILE A N 1
ATOM 883 C CA . ILE A 1 113 ? 7.293 -4.317 0.338 1.00 89.06 113 ILE A CA 1
ATOM 884 C C . ILE A 1 113 ? 5.975 -4.840 0.912 1.00 89.06 113 ILE A C 1
ATOM 886 O O . ILE A 1 113 ? 5.126 -4.066 1.365 1.00 89.06 113 ILE A O 1
ATOM 890 N N . THR A 1 114 ? 5.825 -6.159 0.940 1.00 88.38 114 THR A N 1
ATOM 891 C CA . THR A 1 114 ? 4.653 -6.859 1.480 1.00 88.38 114 THR A CA 1
ATOM 892 C C . THR A 1 114 ? 4.821 -7.224 2.961 1.00 88.38 114 THR A C 1
ATOM 894 O O . THR A 1 114 ? 5.901 -7.120 3.543 1.00 88.38 114 THR A O 1
ATOM 897 N N . LEU A 1 115 ? 3.731 -7.648 3.611 1.00 86.25 115 LEU A N 1
ATOM 898 C CA . LEU A 1 115 ? 3.771 -8.146 4.995 1.00 86.25 115 LEU A CA 1
ATOM 899 C C . LEU A 1 115 ? 4.550 -9.462 5.109 1.00 86.25 115 LEU A C 1
ATOM 901 O O . LEU A 1 115 ? 5.269 -9.663 6.086 1.00 86.25 115 LEU A O 1
ATOM 905 N N . THR A 1 116 ? 4.447 -10.321 4.095 1.00 87.56 116 THR A N 1
ATOM 906 C CA . THR A 1 116 ? 5.223 -11.560 4.000 1.00 87.56 116 THR A CA 1
ATOM 907 C C . THR A 1 116 ? 6.716 -11.265 3.934 1.00 87.56 116 THR A C 1
ATOM 909 O O . THR A 1 116 ? 7.467 -11.873 4.692 1.00 87.56 116 THR A O 1
ATOM 912 N N . ASP A 1 117 ? 7.138 -10.254 3.164 1.00 87.50 117 ASP A N 1
ATOM 913 C CA . ASP A 1 117 ? 8.543 -9.820 3.146 1.00 87.50 117 ASP A CA 1
ATOM 914 C C . ASP A 1 117 ? 9.014 -9.416 4.547 1.00 87.50 117 ASP A C 1
ATOM 916 O O . ASP A 1 117 ? 10.023 -9.908 5.043 1.00 87.50 117 ASP A O 1
ATOM 920 N N . LYS A 1 118 ? 8.225 -8.582 5.237 1.00 87.81 118 LYS A N 1
ATOM 921 C CA . LYS A 1 118 ? 8.551 -8.102 6.588 1.00 87.81 118 LYS A CA 1
ATOM 922 C C . LYS A 1 118 ? 8.664 -9.225 7.615 1.00 87.81 118 LYS A C 1
ATOM 924 O O . LYS A 1 118 ? 9.437 -9.092 8.562 1.00 87.81 118 LYS A O 1
ATOM 929 N N . SER A 1 119 ? 7.904 -10.310 7.462 1.00 90.25 119 SER A N 1
ATOM 930 C CA . SER A 1 119 ? 7.983 -11.461 8.368 1.00 90.25 119 SER A CA 1
ATOM 931 C C . SER A 1 119 ? 9.314 -12.209 8.255 1.00 90.25 119 SER A C 1
ATOM 933 O O . SER A 1 119 ? 9.836 -12.657 9.272 1.00 90.25 119 SER A O 1
ATOM 935 N N . GLN A 1 120 ? 9.898 -12.253 7.054 1.00 91.75 120 GLN A N 1
ATOM 936 C CA . GLN A 1 120 ? 11.145 -12.966 6.755 1.00 91.75 120 GLN A CA 1
ATOM 937 C C . GLN A 1 120 ? 12.407 -12.164 7.105 1.00 91.75 120 GLN A C 1
ATOM 939 O O . GLN A 1 120 ? 13.508 -12.706 7.097 1.00 91.75 120 GLN A O 1
ATOM 944 N N . TRP A 1 121 ? 12.269 -10.874 7.411 1.00 92.12 121 TRP A N 1
ATOM 945 C CA . TRP A 1 121 ? 13.405 -10.004 7.699 1.00 92.12 121 TRP A CA 1
ATOM 946 C C . TRP A 1 121 ? 14.000 -10.209 9.088 1.00 92.12 121 TRP A C 1
ATOM 948 O O . TRP A 1 121 ? 13.287 -10.296 10.097 1.00 92.12 121 TRP A O 1
ATOM 958 N N . LEU A 1 122 ? 15.328 -10.128 9.136 1.00 94.12 122 LEU A N 1
ATOM 959 C CA . LEU A 1 122 ? 16.098 -10.050 10.371 1.00 94.12 122 LEU A CA 1
ATOM 960 C C . LEU A 1 122 ? 15.766 -8.757 11.147 1.00 94.12 122 LEU A C 1
ATOM 962 O O . LEU A 1 122 ? 15.393 -7.742 10.544 1.00 94.12 122 LEU A O 1
ATOM 966 N N . PRO A 1 123 ? 15.931 -8.735 12.484 1.00 94.00 123 PRO A N 1
ATOM 967 C CA . PRO A 1 123 ? 15.697 -7.536 13.295 1.00 94.00 123 PRO A CA 1
ATOM 968 C C . PRO A 1 123 ? 16.488 -6.303 12.829 1.00 94.00 123 PRO A C 1
ATOM 970 O O . PRO A 1 123 ? 15.965 -5.186 12.825 1.00 94.00 123 PRO A O 1
ATOM 973 N N . GLU A 1 124 ? 17.724 -6.495 12.369 1.00 93.00 124 GLU A N 1
ATOM 974 C CA . GLU A 1 124 ? 18.562 -5.420 11.825 1.00 93.00 124 GLU A CA 1
ATOM 975 C C . GLU A 1 124 ? 17.982 -4.827 10.537 1.00 93.00 124 GLU A C 1
ATOM 977 O O . GLU A 1 124 ? 17.923 -3.606 10.386 1.00 93.00 124 GLU A O 1
ATOM 982 N N . GLN A 1 125 ? 17.481 -5.675 9.635 1.00 92.75 125 GLN A N 1
ATOM 983 C CA . GLN A 1 125 ? 16.841 -5.251 8.387 1.00 92.75 125 GLN A CA 1
ATOM 984 C C . GLN A 1 125 ? 15.555 -4.467 8.667 1.00 92.75 125 GLN A C 1
ATOM 986 O O . GLN A 1 125 ? 15.339 -3.409 8.078 1.00 92.75 125 GLN A O 1
ATOM 991 N N . LYS A 1 126 ? 14.739 -4.928 9.626 1.00 93.94 126 LYS A N 1
ATOM 992 C CA . LYS A 1 126 ? 13.545 -4.202 10.097 1.00 93.94 126 LYS A CA 1
ATOM 993 C C . LYS A 1 126 ? 13.910 -2.828 10.651 1.00 93.94 126 LYS A C 1
ATOM 995 O O . LYS A 1 126 ? 13.257 -1.840 10.325 1.00 93.94 126 LYS A O 1
ATOM 1000 N N . THR A 1 127 ? 14.968 -2.759 11.456 1.00 94.50 127 THR A N 1
ATOM 1001 C CA . THR A 1 127 ? 15.446 -1.509 12.059 1.00 94.50 127 THR A CA 1
ATOM 1002 C C . THR A 1 127 ? 15.939 -0.540 10.988 1.00 94.50 127 THR A C 1
ATOM 1004 O O . THR A 1 127 ? 15.489 0.603 10.955 1.00 94.50 127 THR A O 1
ATOM 1007 N N . ARG A 1 128 ? 16.782 -0.999 10.052 1.00 93.81 128 ARG A N 1
ATOM 1008 C CA . ARG A 1 128 ? 17.237 -0.193 8.907 1.00 93.81 128 ARG A CA 1
ATOM 1009 C C . ARG A 1 128 ? 16.060 0.305 8.075 1.00 93.81 128 ARG A C 1
ATOM 1011 O O . ARG A 1 128 ? 15.977 1.502 7.822 1.00 93.81 128 ARG A O 1
ATOM 1018 N N . TYR A 1 129 ? 15.121 -0.569 7.716 1.00 95.56 129 TYR A N 1
ATOM 1019 C CA . TYR A 1 129 ? 13.917 -0.199 6.971 1.00 95.56 129 TYR A CA 1
ATOM 1020 C C . TYR A 1 129 ? 13.090 0.867 7.702 1.00 95.56 129 TYR A C 1
ATOM 1022 O O . TYR A 1 129 ? 12.716 1.875 7.103 1.00 95.56 129 TYR A O 1
ATOM 1030 N N . ASN A 1 130 ? 12.851 0.706 9.005 1.00 94.44 130 ASN A N 1
ATOM 1031 C CA . ASN A 1 130 ? 12.114 1.688 9.803 1.00 94.44 130 ASN A CA 1
ATOM 1032 C C . ASN A 1 130 ? 12.847 3.038 9.870 1.00 94.44 130 ASN A C 1
ATOM 1034 O O . ASN A 1 130 ? 12.225 4.089 9.728 1.00 94.44 130 ASN A O 1
ATOM 1038 N N . THR A 1 131 ? 14.172 3.025 10.025 1.00 96.00 131 THR A N 1
ATOM 1039 C CA . THR A 1 131 ? 14.979 4.250 10.029 1.00 96.00 131 THR A CA 1
ATOM 1040 C C . THR A 1 131 ? 14.938 4.946 8.669 1.00 96.00 131 THR A C 1
ATOM 1042 O O . THR A 1 131 ? 14.680 6.149 8.613 1.00 96.00 131 THR A O 1
ATOM 1045 N N . ARG A 1 132 ? 15.136 4.213 7.563 1.00 96.12 132 ARG A N 1
ATOM 1046 C CA . ARG A 1 132 ? 15.099 4.784 6.206 1.00 96.12 132 ARG A CA 1
ATOM 1047 C C . ARG A 1 132 ? 13.712 5.310 5.856 1.00 96.12 132 ARG A C 1
ATOM 1049 O O . ARG A 1 132 ? 13.593 6.442 5.403 1.00 96.12 132 ARG A O 1
ATOM 1056 N N . THR A 1 133 ? 12.653 4.557 6.151 1.00 95.81 133 THR A N 1
ATOM 1057 C CA . THR A 1 133 ? 11.276 5.041 5.956 1.00 95.81 133 THR A CA 1
ATOM 1058 C C . THR A 1 133 ? 10.989 6.283 6.795 1.00 95.81 133 THR A C 1
ATOM 1060 O O . THR A 1 133 ? 10.429 7.237 6.267 1.00 95.81 133 THR A O 1
ATOM 1063 N N . GLY A 1 134 ? 11.459 6.358 8.043 1.00 95.94 134 GLY A N 1
ATOM 1064 C CA . GLY A 1 134 ? 11.362 7.573 8.858 1.00 95.94 134 GLY A CA 1
ATOM 1065 C C . GLY A 1 134 ? 12.020 8.805 8.219 1.00 95.94 134 GLY A C 1
ATOM 1066 O O . GLY A 1 134 ? 11.477 9.907 8.320 1.00 95.94 134 GLY A O 1
ATOM 1067 N N . ILE A 1 135 ? 13.150 8.632 7.526 1.00 97.00 135 ILE A N 1
ATOM 1068 C CA . ILE A 1 135 ? 13.810 9.705 6.765 1.00 97.00 135 ILE A CA 1
ATOM 1069 C C . ILE A 1 135 ? 12.953 10.122 5.564 1.00 97.00 135 ILE A C 1
ATOM 1071 O O . ILE A 1 135 ? 12.697 11.314 5.400 1.00 97.00 135 ILE A O 1
ATOM 1075 N N . ILE A 1 136 ? 12.450 9.158 4.784 1.00 97.50 136 ILE A N 1
ATOM 1076 C CA . ILE A 1 136 ? 11.568 9.412 3.630 1.00 97.50 136 ILE A CA 1
ATOM 1077 C C . ILE A 1 136 ? 10.354 10.244 4.055 1.00 97.50 136 ILE A C 1
ATOM 1079 O O . ILE A 1 136 ? 10.057 11.268 3.443 1.00 97.50 136 ILE A O 1
ATOM 1083 N N . LEU A 1 137 ? 9.679 9.845 5.140 1.00 96.12 137 LEU A N 1
ATOM 1084 C CA . LEU A 1 137 ? 8.499 10.554 5.640 1.00 96.12 137 LEU A CA 1
ATOM 1085 C C . LEU A 1 137 ? 8.827 11.983 6.086 1.00 96.12 137 LEU A C 1
ATOM 1087 O O . LEU A 1 137 ? 8.029 12.893 5.871 1.00 96.12 137 LEU A O 1
ATOM 1091 N N . ARG A 1 138 ? 9.995 12.194 6.704 1.00 96.62 138 ARG A N 1
ATOM 1092 C CA . ARG A 1 138 ? 10.434 13.521 7.150 1.00 96.62 138 ARG A CA 1
ATOM 1093 C C . ARG A 1 138 ? 10.729 14.442 5.971 1.00 96.62 138 ARG A C 1
ATOM 1095 O O . ARG A 1 138 ? 10.323 15.598 6.003 1.00 96.62 138 ARG A O 1
ATOM 1102 N N . GLU A 1 139 ? 11.425 13.950 4.952 1.00 97.69 139 GLU A N 1
ATOM 1103 C CA . GLU A 1 139 ? 11.744 14.746 3.762 1.00 97.69 139 GLU A CA 1
ATOM 1104 C C . GLU A 1 139 ? 10.487 15.042 2.932 1.00 97.69 139 GLU A C 1
ATOM 1106 O O . GLU A 1 139 ? 10.288 16.184 2.523 1.00 97.69 139 GLU A O 1
ATOM 1111 N N . ALA A 1 140 ? 9.573 14.075 2.790 1.00 97.06 140 ALA A N 1
ATOM 1112 C CA . ALA A 1 140 ? 8.268 14.312 2.171 1.00 97.06 140 ALA A CA 1
ATOM 1113 C C . ALA A 1 140 ? 7.454 15.377 2.930 1.00 97.06 140 ALA A C 1
ATOM 1115 O O . ALA A 1 140 ? 6.883 16.280 2.320 1.00 97.06 140 ALA A O 1
ATOM 1116 N N . ALA A 1 141 ? 7.455 15.331 4.267 1.00 95.44 141 ALA A N 1
ATOM 1117 C CA . ALA A 1 141 ? 6.771 16.326 5.093 1.00 95.44 141 ALA A CA 1
ATOM 1118 C C . ALA A 1 141 ? 7.334 17.746 4.938 1.00 95.44 141 ALA A C 1
ATOM 1120 O O . ALA A 1 141 ? 6.574 18.707 5.041 1.00 95.44 141 ALA A O 1
ATOM 1121 N N . LYS A 1 142 ? 8.639 17.889 4.674 1.00 96.38 142 LYS A N 1
ATOM 1122 C CA . LYS A 1 142 ? 9.252 19.191 4.375 1.00 96.38 142 LYS A CA 1
ATOM 1123 C C . LYS A 1 142 ? 8.811 19.722 3.014 1.00 96.38 142 LYS A C 1
ATOM 1125 O O . LYS A 1 142 ? 8.503 20.903 2.908 1.00 96.38 142 LYS A O 1
ATOM 1130 N N . LEU A 1 143 ? 8.798 18.859 1.994 1.00 96.69 143 LEU A N 1
ATOM 1131 C CA . LEU A 1 143 ? 8.484 19.252 0.619 1.00 96.69 143 LEU A CA 1
ATOM 1132 C C . LEU A 1 143 ? 7.014 19.651 0.451 1.00 96.69 143 LEU A C 1
ATOM 1134 O O . LEU A 1 143 ? 6.712 20.636 -0.215 1.00 96.69 143 LEU A O 1
ATOM 1138 N N . TRP A 1 144 ? 6.103 18.914 1.089 1.00 95.62 144 TRP A N 1
ATOM 1139 C CA . TRP A 1 144 ? 4.673 19.218 1.078 1.00 95.62 144 TRP A CA 1
ATOM 1140 C C . TRP A 1 144 ? 4.185 19.597 2.471 1.00 95.62 144 TRP A C 1
ATOM 1142 O O . TRP A 1 144 ? 3.396 18.875 3.092 1.00 95.62 144 TRP A O 1
ATOM 1152 N N . SER A 1 145 ? 4.649 20.745 2.951 1.00 92.88 145 SER A N 1
ATOM 1153 C CA . SER A 1 145 ? 4.180 21.359 4.190 1.00 92.88 145 SER A CA 1
ATOM 1154 C C . SER A 1 145 ? 2.740 21.898 4.065 1.00 92.88 145 SER A C 1
ATOM 1156 O O . SER A 1 145 ? 2.133 21.883 2.989 1.00 92.88 145 SER A O 1
ATOM 1158 N N . GLY A 1 146 ? 2.149 22.295 5.195 1.00 93.44 146 GLY A N 1
ATOM 1159 C CA . GLY A 1 146 ? 0.819 22.912 5.259 1.00 93.44 146 GLY A CA 1
ATOM 1160 C C . GLY A 1 146 ? -0.362 21.976 4.979 1.00 93.44 146 GLY A C 1
ATOM 1161 O O . GLY A 1 146 ? -0.215 20.755 4.838 1.00 93.44 146 GLY A O 1
ATOM 1162 N N . ASN A 1 147 ? -1.553 22.569 4.877 1.00 94.50 147 ASN A N 1
ATOM 1163 C CA . ASN A 1 147 ? -2.836 21.857 4.748 1.00 94.50 147 ASN A CA 1
ATOM 1164 C C . ASN A 1 147 ? -3.267 21.539 3.305 1.00 94.50 147 ASN A C 1
ATOM 1166 O O . ASN A 1 147 ? -4.371 21.045 3.067 1.00 94.50 147 ASN A O 1
ATOM 1170 N N . GLY A 1 148 ? -2.393 21.776 2.325 1.00 94.88 148 GLY A N 1
ATOM 1171 C CA . GLY A 1 148 ? -2.651 21.424 0.932 1.00 94.88 148 GLY A CA 1
ATOM 1172 C C . GLY A 1 148 ? -2.755 19.908 0.722 1.00 94.88 148 GLY A C 1
ATOM 1173 O O . GLY A 1 148 ? -1.873 19.149 1.148 1.00 94.88 148 GLY A O 1
ATOM 1174 N N . LYS A 1 149 ? -3.818 19.472 0.028 1.00 95.38 149 LYS A N 1
ATOM 1175 C CA . LYS A 1 149 ? -3.947 18.091 -0.462 1.00 95.38 149 LYS A CA 1
ATOM 1176 C C . LYS A 1 149 ? -2.984 17.850 -1.626 1.00 95.38 149 LYS A C 1
ATOM 1178 O O . LYS A 1 149 ? -2.848 18.691 -2.508 1.00 95.38 149 LYS A O 1
ATOM 1183 N N . ILE A 1 150 ? -2.356 16.679 -1.648 1.00 96.25 150 ILE A N 1
ATOM 1184 C CA . ILE A 1 150 ? -1.339 16.303 -2.636 1.00 96.25 150 ILE A CA 1
ATOM 1185 C C . ILE A 1 150 ? -1.938 15.296 -3.616 1.00 96.25 150 ILE A C 1
ATOM 1187 O O . ILE A 1 150 ? -2.378 14.219 -3.211 1.00 96.25 150 ILE A O 1
ATOM 1191 N N . TYR A 1 151 ? -1.926 15.609 -4.910 1.00 96.00 151 TYR A N 1
ATOM 1192 C CA . TYR A 1 151 ? -2.391 14.698 -5.954 1.00 96.00 151 TYR A CA 1
ATOM 1193 C C . TYR A 1 151 ? -1.308 14.509 -7.010 1.00 96.00 151 TYR A C 1
ATOM 1195 O O . TYR A 1 151 ? -1.181 15.336 -7.904 1.00 96.00 151 TYR A O 1
ATOM 1203 N N . PHE A 1 152 ? -0.611 13.372 -6.980 1.00 94.19 152 PHE A N 1
ATOM 1204 C CA . PHE A 1 152 ? 0.469 13.013 -7.918 1.00 94.19 152 PHE A CA 1
ATOM 1205 C C . PHE A 1 152 ? 0.023 12.781 -9.381 1.00 94.19 152 PHE A C 1
ATOM 1207 O O . PHE A 1 152 ? 0.729 12.140 -10.153 1.00 94.19 152 PHE A O 1
ATOM 1214 N N . LYS A 1 153 ? -1.166 13.265 -9.763 1.00 92.94 153 LYS A N 1
ATOM 1215 C CA . LYS A 1 153 ? -1.633 13.341 -11.156 1.00 92.94 153 LYS A CA 1
ATOM 1216 C C . LYS A 1 153 ? -1.229 14.656 -11.827 1.00 92.94 153 LYS A C 1
ATOM 1218 O O . LYS A 1 153 ? -1.192 14.712 -13.046 1.00 92.94 153 LYS A O 1
ATOM 1223 N N . ASN A 1 154 ? -0.965 15.705 -11.044 1.00 92.94 154 ASN A N 1
ATOM 1224 C CA . ASN A 1 154 ? -0.498 16.983 -11.570 1.00 92.94 154 ASN A CA 1
ATOM 1225 C C . ASN A 1 154 ? 0.998 16.876 -11.904 1.00 92.94 154 ASN A C 1
ATOM 1227 O O . ASN A 1 154 ? 1.779 16.435 -11.056 1.00 92.94 154 ASN A O 1
ATOM 1231 N N . GLU A 1 155 ? 1.383 17.311 -13.106 1.00 94.62 155 GLU A N 1
ATOM 1232 C CA . GLU A 1 155 ? 2.767 17.317 -13.595 1.00 94.62 155 GLU A CA 1
ATOM 1233 C C . GLU A 1 155 ? 3.743 17.943 -12.590 1.00 94.62 155 GLU A C 1
ATOM 1235 O O . GLU A 1 155 ? 4.760 17.334 -12.271 1.00 94.62 155 GLU A O 1
ATOM 1240 N N . HIS A 1 156 ? 3.397 19.075 -11.967 1.00 94.50 156 HIS A N 1
ATOM 1241 C CA . HIS A 1 156 ? 4.271 19.708 -10.971 1.00 94.50 156 HIS A CA 1
ATOM 1242 C C . HIS A 1 156 ? 4.546 18.790 -9.766 1.00 94.50 156 HIS A C 1
ATOM 1244 O O . HIS A 1 156 ? 5.689 18.555 -9.382 1.00 94.50 156 HIS A O 1
ATOM 1250 N N . THR A 1 157 ? 3.496 18.212 -9.178 1.00 94.06 157 THR A N 1
ATOM 1251 C CA . THR A 1 157 ? 3.642 17.309 -8.020 1.00 94.06 157 THR A CA 1
ATOM 1252 C C . THR A 1 157 ? 4.288 15.974 -8.380 1.00 94.06 157 THR A C 1
ATOM 1254 O O . THR A 1 157 ? 4.896 15.335 -7.524 1.00 94.06 157 THR A O 1
ATOM 1257 N N . LYS A 1 158 ? 4.148 15.541 -9.636 1.00 95.31 158 LYS A N 1
ATOM 1258 C CA . LYS A 1 158 ? 4.783 14.338 -10.165 1.00 95.31 158 LYS A CA 1
ATOM 1259 C C . LYS A 1 158 ? 6.287 14.559 -10.316 1.00 95.31 158 LYS A C 1
ATOM 1261 O O . LYS A 1 158 ? 7.048 13.735 -9.830 1.00 95.31 158 LYS A O 1
ATOM 1266 N N . LEU A 1 159 ? 6.715 15.691 -10.873 1.00 96.25 159 LEU A N 1
ATOM 1267 C CA . LEU A 1 159 ? 8.133 16.057 -10.944 1.00 96.25 159 LEU A CA 1
ATOM 1268 C C . LEU A 1 159 ? 8.766 16.136 -9.550 1.00 96.25 159 LEU A C 1
ATOM 1270 O O . LEU A 1 159 ? 9.798 15.517 -9.316 1.00 96.25 159 LEU A O 1
ATOM 1274 N N . GLN A 1 160 ? 8.093 16.789 -8.597 1.00 97.00 160 GLN A N 1
ATOM 1275 C CA . GLN A 1 160 ? 8.532 16.835 -7.196 1.00 97.00 160 GLN A CA 1
ATOM 1276 C C . GLN A 1 160 ? 8.668 15.441 -6.559 1.00 97.00 160 GLN A C 1
ATOM 1278 O O . GLN A 1 160 ? 9.575 15.206 -5.762 1.00 97.00 160 GLN A O 1
ATOM 1283 N N . LEU A 1 161 ? 7.768 14.510 -6.894 1.00 97.44 161 LEU A N 1
ATOM 1284 C CA . LEU A 1 161 ? 7.845 13.122 -6.442 1.00 97.44 161 LEU A CA 1
ATOM 1285 C C . LEU A 1 161 ? 9.078 12.413 -7.012 1.00 97.44 161 LEU A C 1
ATOM 1287 O O . LEU A 1 161 ? 9.794 11.764 -6.249 1.00 97.44 161 LEU A O 1
ATOM 1291 N N . GLU A 1 162 ? 9.323 12.519 -8.319 1.00 97.00 162 GLU A N 1
ATOM 1292 C CA . GLU A 1 162 ? 10.469 11.850 -8.947 1.00 97.00 162 GLU A CA 1
ATOM 1293 C C . GLU A 1 162 ? 11.797 12.454 -8.461 1.00 97.00 162 GLU A C 1
ATOM 1295 O O . GLU A 1 162 ? 12.716 11.712 -8.120 1.00 97.00 162 GLU A O 1
ATOM 1300 N N . GLU A 1 163 ? 11.885 13.782 -8.325 1.00 97.19 163 GLU A N 1
ATOM 1301 C CA . GLU A 1 163 ? 13.065 14.473 -7.788 1.00 97.19 163 GLU A CA 1
ATOM 1302 C C . GLU A 1 163 ? 13.370 14.034 -6.349 1.00 97.19 163 GLU A C 1
ATOM 1304 O O . GLU A 1 163 ? 14.500 13.650 -6.031 1.00 97.19 163 GLU A O 1
ATOM 1309 N N . LEU A 1 164 ? 12.351 14.013 -5.479 1.00 97.56 164 LEU A N 1
ATOM 1310 C CA . LEU A 1 164 ? 12.509 13.559 -4.099 1.00 97.56 164 LEU A CA 1
ATOM 1311 C C . LEU A 1 164 ? 12.911 12.079 -4.031 1.00 97.56 164 LEU A C 1
ATOM 1313 O O . LEU A 1 164 ? 13.751 11.710 -3.210 1.00 97.56 164 LEU A O 1
ATOM 1317 N N . THR A 1 165 ? 12.336 11.233 -4.888 1.00 97.62 165 THR A N 1
ATOM 1318 C CA . THR A 1 165 ? 12.667 9.802 -4.941 1.00 97.62 165 THR A CA 1
ATOM 1319 C C . THR A 1 165 ? 14.127 9.603 -5.346 1.00 97.62 165 THR A C 1
ATOM 1321 O O . THR A 1 165 ? 14.851 8.880 -4.662 1.00 97.62 165 THR A O 1
ATOM 1324 N N . THR A 1 166 ? 14.586 10.295 -6.392 1.00 97.06 166 THR A N 1
ATOM 1325 C CA . THR A 1 166 ? 15.980 10.251 -6.856 1.00 97.06 166 THR A CA 1
ATOM 1326 C C . THR A 1 166 ? 16.942 10.744 -5.778 1.00 97.06 166 THR A C 1
ATOM 1328 O O . THR A 1 166 ? 17.923 10.066 -5.478 1.00 97.06 166 THR A O 1
ATOM 1331 N N . LYS A 1 167 ? 16.629 11.864 -5.114 1.00 97.31 167 LYS A N 1
ATOM 1332 C CA . LYS A 1 167 ? 17.430 12.400 -4.000 1.00 97.31 167 LYS A CA 1
ATOM 1333 C C . LYS A 1 167 ? 17.563 11.405 -2.842 1.00 97.31 167 LYS A C 1
ATOM 1335 O O . LYS A 1 167 ? 18.603 11.337 -2.192 1.00 97.31 167 LYS A O 1
ATOM 1340 N N . LEU A 1 168 ? 16.500 10.659 -2.545 1.00 97.00 168 LEU A N 1
ATOM 1341 C CA . LEU A 1 168 ? 16.471 9.708 -1.434 1.00 97.00 168 LEU A CA 1
ATOM 1342 C C . LEU A 1 168 ? 17.056 8.338 -1.784 1.00 97.00 168 LEU A C 1
ATOM 1344 O O . LEU A 1 168 ? 17.304 7.566 -0.860 1.00 97.00 168 LEU A O 1
ATOM 1348 N N . LEU A 1 169 ? 17.279 8.031 -3.064 1.00 95.31 169 LEU A N 1
ATOM 1349 C CA . LEU A 1 169 ? 17.690 6.704 -3.519 1.00 95.31 169 LEU A CA 1
ATOM 1350 C C . LEU A 1 169 ? 19.000 6.245 -2.869 1.00 95.31 169 LEU A C 1
ATOM 1352 O O . LEU A 1 169 ? 19.042 5.171 -2.269 1.00 95.31 169 LEU A O 1
ATOM 1356 N N . ASP A 1 170 ? 20.035 7.078 -2.931 1.00 93.38 170 ASP A N 1
ATOM 1357 C CA . ASP A 1 170 ? 21.361 6.746 -2.401 1.00 93.38 170 ASP A CA 1
ATOM 1358 C C . ASP A 1 170 ? 21.328 6.546 -0.875 1.00 93.38 170 ASP A C 1
ATOM 1360 O O . ASP A 1 170 ? 21.803 5.553 -0.331 1.00 93.38 170 ASP A O 1
ATOM 1364 N N . MET A 1 171 ? 20.635 7.440 -0.167 1.00 94.38 171 MET A N 1
ATOM 1365 C CA . MET A 1 171 ? 20.576 7.402 1.293 1.00 94.38 171 MET A CA 1
ATOM 1366 C C . MET A 1 171 ? 19.613 6.342 1.843 1.00 94.38 171 MET A C 1
ATOM 1368 O O . MET A 1 171 ? 19.818 5.856 2.955 1.00 94.38 171 MET A O 1
ATOM 1372 N N . CYS A 1 172 ? 18.512 6.041 1.154 1.00 95.75 172 CYS A N 1
ATOM 1373 C CA . CYS A 1 172 ? 17.419 5.238 1.711 1.00 95.75 172 CYS A CA 1
ATOM 1374 C C . CYS A 1 172 ? 17.291 3.845 1.109 1.00 95.75 172 CYS A C 1
ATOM 1376 O O . CYS A 1 172 ? 16.521 3.057 1.660 1.00 95.75 172 CYS A O 1
ATOM 1378 N N . SER A 1 173 ? 18.023 3.525 0.042 1.00 95.00 173 SER A N 1
ATOM 1379 C CA . SER A 1 173 ? 18.001 2.180 -0.524 1.00 95.00 173 SER A CA 1
ATOM 1380 C C . SER A 1 173 ? 18.564 1.139 0.451 1.00 95.00 173 SER A C 1
ATOM 1382 O O . SER A 1 173 ? 19.459 1.402 1.256 1.00 95.00 173 SER A O 1
ATOM 1384 N N . ILE A 1 174 ? 17.980 -0.059 0.419 1.00 94.19 174 ILE A N 1
ATOM 1385 C CA . ILE A 1 174 ? 18.442 -1.227 1.176 1.00 94.19 174 ILE A CA 1
ATOM 1386 C C . ILE A 1 174 ? 18.435 -2.415 0.202 1.00 94.19 174 ILE A C 1
ATOM 1388 O O . ILE A 1 174 ? 17.411 -3.104 0.079 1.00 94.19 174 ILE A O 1
ATOM 1392 N N . PRO A 1 175 ? 19.541 -2.625 -0.539 1.00 91.50 175 PRO A N 1
ATOM 1393 C CA . PRO A 1 175 ? 19.632 -3.662 -1.564 1.00 91.50 175 PRO A CA 1
ATOM 1394 C C . PRO A 1 175 ? 19.335 -5.068 -1.030 1.00 91.50 175 PRO A C 1
ATOM 1396 O O . PRO A 1 175 ? 18.758 -5.887 -1.737 1.00 91.50 175 PRO A O 1
ATOM 1399 N N . GLU A 1 176 ? 19.674 -5.347 0.232 1.00 90.62 176 GLU A N 1
ATOM 1400 C CA . GLU A 1 176 ? 19.532 -6.665 0.864 1.00 90.62 176 GLU A CA 1
ATOM 1401 C C . GLU A 1 176 ? 18.075 -7.126 1.000 1.00 90.62 176 GLU A C 1
ATOM 1403 O O . GLU A 1 176 ? 17.815 -8.320 1.113 1.00 90.62 176 GLU A O 1
ATOM 1408 N N . ILE A 1 177 ? 17.120 -6.193 1.001 1.00 91.56 177 ILE A N 1
ATOM 1409 C CA . ILE A 1 177 ? 15.679 -6.488 1.082 1.00 91.56 177 ILE A CA 1
ATOM 1410 C C . ILE A 1 177 ? 14.919 -6.047 -0.177 1.00 91.56 177 ILE A C 1
ATOM 1412 O O . ILE A 1 177 ? 13.686 -6.031 -0.176 1.00 91.56 177 ILE A O 1
ATOM 1416 N N . GLY A 1 178 ? 15.639 -5.654 -1.234 1.00 91.69 178 GLY A N 1
ATOM 1417 C CA . GLY A 1 178 ? 15.055 -5.126 -2.466 1.00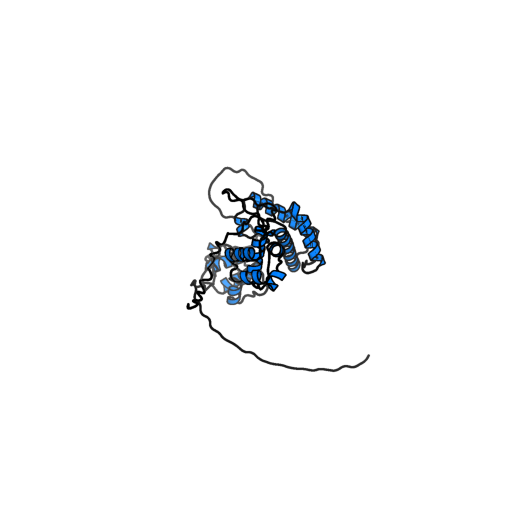 91.69 178 GLY A CA 1
ATOM 1418 C C . GLY A 1 178 ? 14.348 -3.779 -2.280 1.00 91.69 178 GLY A C 1
ATOM 1419 O O . GLY A 1 178 ? 13.436 -3.458 -3.038 1.00 91.69 178 GLY A O 1
ATOM 1420 N N . PHE A 1 179 ? 14.719 -2.986 -1.270 1.00 94.50 179 PHE A N 1
ATOM 1421 C CA . PHE A 1 179 ? 14.093 -1.690 -0.999 1.00 94.50 179 PHE A CA 1
ATOM 1422 C C . PHE A 1 179 ? 14.777 -0.586 -1.811 1.00 94.50 179 PHE A C 1
ATOM 1424 O O . PHE A 1 179 ? 15.779 -0.027 -1.371 1.00 94.50 179 PHE A O 1
ATOM 1431 N N . GLY A 1 180 ? 14.260 -0.310 -3.009 1.00 94.38 180 GLY A N 1
ATOM 1432 C CA . GLY A 1 180 ? 14.869 0.609 -3.981 1.00 94.38 180 GLY A CA 1
ATOM 1433 C C . GLY A 1 180 ? 13.979 1.770 -4.388 1.00 94.38 180 GLY A C 1
ATOM 1434 O O . GLY A 1 180 ? 13.059 2.143 -3.663 1.00 94.38 180 GLY A O 1
ATOM 1435 N N . TYR A 1 181 ? 14.251 2.310 -5.577 1.00 95.38 181 TYR A N 1
ATOM 1436 C CA . TYR A 1 181 ? 13.567 3.473 -6.146 1.00 95.38 181 TYR A CA 1
ATOM 1437 C C . TYR A 1 181 ? 12.040 3.365 -6.071 1.00 95.38 181 TYR A C 1
ATOM 1439 O O . TYR A 1 181 ? 11.386 4.199 -5.446 1.00 95.38 181 TYR A O 1
ATOM 1447 N N . ASP A 1 182 ? 11.475 2.287 -6.614 1.00 94.88 182 ASP A N 1
ATOM 1448 C CA . ASP A 1 182 ? 10.025 2.096 -6.653 1.00 94.88 182 ASP A CA 1
ATOM 1449 C C . ASP A 1 182 ? 9.405 1.967 -5.257 1.00 94.88 182 ASP A C 1
ATOM 1451 O O . ASP A 1 182 ? 8.334 2.518 -4.996 1.00 94.88 182 ASP A O 1
ATOM 1455 N N . ALA A 1 183 ? 10.093 1.295 -4.329 1.00 94.88 183 ALA A N 1
ATOM 1456 C CA . ALA A 1 183 ? 9.631 1.168 -2.952 1.00 94.88 183 ALA A CA 1
ATOM 1457 C C . ALA A 1 183 ? 9.641 2.526 -2.230 1.00 94.88 183 ALA A C 1
ATOM 1459 O O . ALA A 1 183 ? 8.680 2.862 -1.533 1.00 94.88 183 ALA A O 1
ATOM 1460 N N . ILE A 1 184 ? 10.697 3.326 -2.417 1.00 96.94 184 ILE A N 1
ATOM 1461 C CA . ILE A 1 184 ? 10.799 4.692 -1.883 1.00 96.94 184 ILE A CA 1
ATOM 1462 C C . ILE A 1 184 ? 9.659 5.548 -2.442 1.00 96.94 184 ILE A C 1
ATOM 1464 O O . ILE A 1 184 ? 8.910 6.160 -1.675 1.00 96.94 184 ILE A O 1
ATOM 1468 N N . ARG A 1 185 ? 9.463 5.515 -3.762 1.00 97.31 185 ARG A N 1
ATOM 1469 C CA . ARG A 1 185 ? 8.386 6.220 -4.461 1.00 97.31 185 ARG A CA 1
ATOM 1470 C C . ARG A 1 185 ? 7.011 5.836 -3.919 1.00 97.31 185 ARG A C 1
ATOM 1472 O O . ARG A 1 185 ? 6.195 6.702 -3.598 1.00 97.31 185 ARG A O 1
ATOM 1479 N N . ALA A 1 186 ? 6.762 4.539 -3.740 1.00 95.75 186 ALA A N 1
ATOM 1480 C CA . ALA A 1 186 ? 5.520 4.022 -3.173 1.00 95.75 186 ALA A CA 1
ATOM 1481 C C . ALA A 1 186 ? 5.277 4.524 -1.740 1.00 95.75 186 ALA A C 1
ATOM 1483 O O . ALA A 1 186 ? 4.144 4.871 -1.397 1.00 95.75 186 ALA A O 1
ATOM 1484 N N . HIS A 1 187 ? 6.323 4.618 -0.912 1.00 96.50 187 HIS A N 1
ATOM 1485 C CA . HIS A 1 187 ? 6.219 5.172 0.439 1.00 96.50 187 HIS A CA 1
ATOM 1486 C C . HIS A 1 187 ? 5.848 6.656 0.449 1.00 96.50 187 HIS A C 1
ATOM 1488 O O . HIS A 1 187 ? 5.014 7.062 1.263 1.00 96.50 187 HIS A O 1
ATOM 1494 N N . ILE A 1 188 ? 6.415 7.455 -0.458 1.00 97.69 188 ILE A N 1
ATOM 1495 C CA . ILE A 1 188 ? 6.072 8.876 -0.591 1.00 97.69 188 ILE A CA 1
ATOM 1496 C C . ILE A 1 188 ? 4.604 9.026 -1.016 1.00 97.69 188 ILE A C 1
ATOM 1498 O O . ILE A 1 188 ? 3.857 9.797 -0.408 1.00 97.69 188 ILE A O 1
ATOM 1502 N N . ILE A 1 189 ? 4.154 8.231 -1.995 1.00 96.75 189 ILE A N 1
ATOM 1503 C CA . ILE A 1 189 ? 2.754 8.231 -2.445 1.00 96.75 189 ILE A CA 1
ATOM 1504 C C . ILE A 1 189 ? 1.811 7.858 -1.297 1.00 96.75 189 ILE A C 1
ATOM 1506 O O . ILE A 1 189 ? 0.817 8.548 -1.060 1.00 96.75 189 ILE A O 1
ATOM 1510 N N . GLN A 1 190 ? 2.126 6.786 -0.565 1.00 96.25 190 GLN A N 1
ATOM 1511 C CA . GLN A 1 190 ? 1.320 6.331 0.565 1.00 96.25 190 GLN A CA 1
ATOM 1512 C C . GLN A 1 190 ? 1.232 7.403 1.658 1.00 96.25 190 GLN A C 1
ATOM 1514 O O . GLN A 1 190 ? 0.156 7.628 2.215 1.00 96.25 190 GLN A O 1
ATOM 1519 N N . TRP A 1 191 ? 2.337 8.092 1.947 1.00 96.56 191 TRP A N 1
ATOM 1520 C CA . TRP A 1 191 ? 2.341 9.206 2.889 1.00 96.56 191 TRP A CA 1
ATOM 1521 C C . TRP A 1 191 ? 1.452 10.363 2.420 1.00 96.56 191 TRP A C 1
ATOM 1523 O O . TRP A 1 191 ? 0.657 10.868 3.211 1.00 96.56 191 TRP A O 1
ATOM 1533 N N . GLY A 1 192 ? 1.509 10.743 1.139 1.00 97.12 192 GLY A N 1
ATOM 1534 C CA . GLY A 1 192 ? 0.650 11.797 0.589 1.00 97.12 192 GLY A CA 1
ATOM 1535 C C . GLY A 1 192 ? -0.843 11.448 0.672 1.00 97.12 192 GLY A C 1
ATOM 1536 O O . GLY A 1 192 ? -1.662 12.280 1.062 1.00 97.12 192 GLY A O 1
ATOM 1537 N N . GLN A 1 193 ? -1.206 10.192 0.390 1.00 96.94 193 GLN A N 1
ATOM 1538 C CA . GLN A 1 193 ? -2.580 9.696 0.551 1.00 96.94 193 GLN A CA 1
ATOM 1539 C C . GLN A 1 193 ? -3.038 9.731 2.016 1.00 96.94 193 GLN A C 1
ATOM 1541 O O . GLN A 1 193 ? -4.150 10.175 2.313 1.00 96.94 193 GLN A O 1
ATOM 1546 N N . GLU A 1 194 ? -2.177 9.301 2.940 1.00 96.38 194 GLU A N 1
ATOM 1547 C CA . GLU A 1 194 ? -2.433 9.357 4.380 1.00 96.38 194 GLU A CA 1
ATOM 1548 C C . GLU A 1 194 ? -2.609 10.802 4.868 1.00 96.38 194 GLU A C 1
ATOM 1550 O O . GLU A 1 194 ? -3.542 11.086 5.623 1.00 96.38 194 GLU A O 1
ATOM 1555 N N . LYS A 1 195 ? -1.771 11.731 4.392 1.00 95.56 195 LYS A N 1
ATOM 1556 C CA . LYS A 1 195 ? -1.894 13.167 4.671 1.00 95.56 195 LYS A CA 1
ATOM 1557 C C . LYS A 1 195 ? -3.252 13.698 4.213 1.00 95.56 195 LYS A C 1
ATOM 1559 O O . LYS A 1 195 ? -3.974 14.298 5.006 1.00 95.56 195 LYS A O 1
ATOM 1564 N N . ASN A 1 196 ? -3.652 13.416 2.972 1.00 97.06 196 ASN A N 1
ATOM 1565 C CA . ASN A 1 196 ? -4.951 13.839 2.437 1.00 97.06 196 ASN A CA 1
ATOM 1566 C C . ASN A 1 196 ? -6.125 13.297 3.257 1.00 97.06 196 ASN A C 1
ATOM 1568 O O . ASN A 1 196 ? -7.115 14.006 3.467 1.00 97.06 196 ASN A O 1
ATOM 1572 N N . ARG A 1 197 ? -6.021 12.048 3.731 1.00 97.00 197 ARG A N 1
ATOM 1573 C CA . ARG A 1 197 ? -7.018 11.442 4.619 1.00 97.00 197 ARG A CA 1
ATOM 1574 C C . ARG A 1 197 ? -7.100 12.195 5.942 1.00 97.00 197 ARG A C 1
ATOM 1576 O O . ARG A 1 197 ? -8.197 12.516 6.381 1.00 97.00 197 ARG A O 1
ATOM 1583 N N . ARG A 1 198 ? -5.959 12.507 6.559 1.00 94.50 198 ARG A N 1
ATOM 1584 C CA . ARG A 1 198 ? -5.901 13.260 7.820 1.00 94.50 198 ARG A CA 1
ATOM 1585 C C . ARG A 1 198 ? -6.475 14.668 7.677 1.00 94.50 198 ARG A C 1
ATOM 1587 O O . ARG A 1 198 ? -7.312 15.029 8.492 1.00 94.50 198 ARG A O 1
ATOM 1594 N N . ILE A 1 199 ? -6.129 15.394 6.611 1.00 94.38 199 ILE A N 1
ATOM 1595 C CA . ILE A 1 199 ? -6.727 16.708 6.302 1.00 94.38 199 ILE A CA 1
ATOM 1596 C C . ILE A 1 199 ? -8.249 16.584 6.170 1.00 94.38 199 ILE A C 1
ATOM 1598 O O . ILE A 1 199 ? -8.997 17.368 6.740 1.00 94.38 199 ILE A O 1
ATOM 1602 N N . THR A 1 200 ? -8.726 15.563 5.453 1.00 93.81 200 THR A N 1
ATOM 1603 C CA . THR A 1 200 ? -10.171 15.321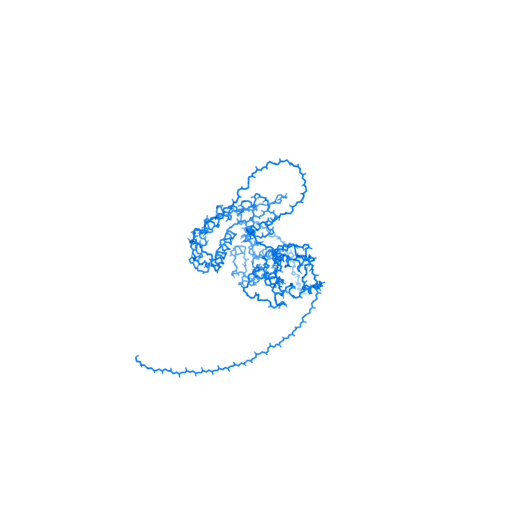 5.286 1.00 93.81 200 THR A CA 1
ATOM 1604 C C . THR A 1 200 ? -10.861 15.002 6.618 1.00 93.81 200 THR A C 1
ATOM 1606 O O . THR A 1 200 ? -12.021 15.348 6.801 1.00 93.81 200 THR A O 1
ATOM 1609 N N . ASN A 1 201 ? -10.137 14.409 7.567 1.00 94.44 201 ASN A N 1
ATOM 1610 C CA . ASN A 1 201 ? -10.609 14.161 8.928 1.00 94.44 201 ASN A CA 1
ATOM 1611 C C . ASN A 1 201 ? -10.469 15.384 9.860 1.00 94.44 201 ASN A C 1
ATOM 1613 O O . ASN A 1 201 ? -10.663 15.238 11.064 1.00 94.44 201 ASN A O 1
ATOM 1617 N N . GLY A 1 202 ? -10.107 16.562 9.339 1.00 93.25 202 GLY A N 1
ATOM 1618 C CA . GLY A 1 202 ? -9.957 17.795 10.118 1.00 93.25 202 GLY A CA 1
ATOM 1619 C C . GLY A 1 202 ? -8.617 17.939 10.842 1.00 93.25 202 GLY A C 1
ATOM 1620 O O . GLY A 1 202 ? -8.495 18.776 11.730 1.00 93.25 202 GLY A O 1
ATOM 1621 N N . TYR A 1 203 ? -7.608 17.130 10.504 1.00 91.62 203 TYR A N 1
ATOM 1622 C CA . TYR A 1 203 ? -6.263 17.316 11.044 1.00 91.62 203 TYR A CA 1
ATOM 1623 C C . TYR A 1 203 ? -5.594 18.530 10.395 1.00 91.62 203 TYR A C 1
ATOM 1625 O O . TYR A 1 203 ? -5.416 18.560 9.176 1.00 91.62 203 TYR A O 1
ATOM 1633 N N . ASP A 1 204 ? -5.166 19.475 11.226 1.00 92.38 204 ASP A N 1
ATOM 1634 C CA . ASP A 1 204 ? -4.465 20.687 10.813 1.00 92.38 204 ASP A CA 1
ATOM 1635 C C . ASP A 1 204 ? -2.944 20.521 10.985 1.00 92.38 204 ASP A C 1
ATOM 1637 O O . ASP A 1 204 ? -2.459 20.262 12.085 1.00 92.38 204 ASP A O 1
ATOM 1641 N N . TYR A 1 205 ? -2.188 20.635 9.894 1.00 89.81 205 TYR A N 1
ATOM 1642 C CA . TYR A 1 205 ? -0.726 20.540 9.854 1.00 89.81 205 TYR A CA 1
ATOM 1643 C C . TYR A 1 205 ? -0.003 21.864 10.147 1.00 89.81 205 TYR A C 1
ATOM 1645 O O . TYR A 1 205 ? 1.216 21.850 10.316 1.00 89.81 205 TYR A O 1
ATOM 1653 N N . GLU A 1 206 ? -0.718 22.986 10.198 1.00 89.94 206 GLU A N 1
ATOM 1654 C CA . GLU A 1 206 ? -0.173 24.320 10.488 1.00 89.94 206 GLU A CA 1
ATOM 1655 C C . GLU A 1 206 ? -0.276 24.663 11.977 1.00 89.94 206 GLU A C 1
ATOM 1657 O O . GLU A 1 206 ? 0.541 25.416 12.511 1.00 89.94 206 GLU A O 1
ATOM 1662 N N . VAL A 1 207 ? -1.218 24.040 12.686 1.00 88.00 207 VAL A N 1
ATOM 1663 C CA . VAL A 1 207 ? -1.295 24.123 14.145 1.00 88.00 207 VAL A CA 1
ATOM 1664 C C . VAL A 1 207 ? -0.134 23.344 14.770 1.00 88.00 207 VAL A C 1
ATOM 1666 O O . VAL A 1 207 ? 0.054 22.150 14.528 1.00 88.00 207 VAL A O 1
ATOM 1669 N N . GLN A 1 208 ? 0.647 24.009 15.627 1.00 75.69 208 GLN A N 1
ATOM 1670 C CA . GLN A 1 208 ? 1.668 23.340 16.435 1.00 75.69 208 GLN A CA 1
ATOM 1671 C C . GLN A 1 208 ? 1.004 22.389 17.439 1.00 75.69 208 GLN A C 1
ATOM 1673 O O . GLN A 1 208 ? 0.577 22.788 18.523 1.00 75.69 208 GLN A O 1
ATOM 1678 N N . HIS A 1 209 ? 0.951 21.103 17.102 1.00 73.94 209 HIS A N 1
ATOM 1679 C CA . HIS A 1 209 ? 0.531 20.068 18.042 1.00 73.94 209 HIS A CA 1
ATOM 1680 C C . HIS A 1 209 ? 1.630 19.856 19.082 1.00 73.94 209 HIS A C 1
ATOM 1682 O O . HIS A 1 209 ? 2.727 19.397 18.757 1.00 73.94 209 HIS A O 1
ATOM 1688 N N . LYS A 1 210 ? 1.346 20.174 20.350 1.00 67.75 210 LYS A N 1
ATOM 1689 C CA . LYS A 1 210 ? 2.234 19.800 21.458 1.00 67.75 210 LYS A CA 1
ATOM 1690 C C . LYS A 1 210 ? 2.284 18.268 21.517 1.00 67.75 210 LYS A C 1
ATOM 1692 O O . LYS A 1 210 ? 1.227 17.654 21.668 1.00 67.75 210 LYS A O 1
ATOM 1697 N N . PRO A 1 211 ? 3.468 17.635 21.405 1.00 63.34 211 PRO A N 1
ATOM 1698 C CA . PRO A 1 211 ? 3.577 16.189 21.522 1.00 63.34 211 PRO A CA 1
ATOM 1699 C C . PRO A 1 211 ? 2.970 15.742 22.850 1.00 63.34 211 PRO A C 1
ATOM 1701 O O . PRO A 1 211 ? 3.295 16.309 23.898 1.00 63.34 211 PRO A O 1
ATOM 1704 N N . ALA A 1 212 ? 2.096 14.734 22.817 1.00 63.81 212 ALA A N 1
ATOM 1705 C CA . ALA A 1 212 ? 1.588 14.128 24.039 1.00 63.81 212 ALA A CA 1
ATOM 1706 C C . ALA A 1 212 ? 2.789 13.674 24.885 1.00 63.81 212 ALA A C 1
ATOM 1708 O O . ALA A 1 212 ? 3.654 12.934 24.407 1.00 63.81 212 ALA A O 1
ATOM 1709 N N . LYS A 1 213 ? 2.888 14.172 26.123 1.00 62.09 213 LYS A N 1
ATOM 1710 C CA . LYS A 1 213 ? 3.981 13.820 27.034 1.00 62.09 213 LYS A CA 1
ATOM 1711 C C . LYS A 1 213 ? 3.903 12.320 27.314 1.00 62.09 213 LYS A C 1
ATOM 1713 O O . LYS A 1 213 ? 3.051 11.876 28.075 1.00 62.09 213 LYS A O 1
ATOM 1718 N N . ARG A 1 214 ? 4.793 11.536 26.704 1.00 49.03 214 ARG A N 1
ATOM 1719 C CA . ARG A 1 214 ? 4.957 10.117 27.034 1.00 49.03 214 ARG A CA 1
ATOM 1720 C C . ARG A 1 214 ? 5.473 10.033 28.472 1.00 49.03 214 ARG A C 1
ATOM 1722 O O . ARG A 1 214 ? 6.581 10.494 28.744 1.00 49.03 214 ARG A O 1
ATOM 1729 N N . ALA A 1 215 ? 4.665 9.493 29.384 1.00 48.62 215 ALA A N 1
ATOM 1730 C CA . ALA A 1 215 ? 5.074 9.265 30.765 1.00 48.62 215 ALA A CA 1
ATOM 1731 C C . ALA A 1 215 ? 6.337 8.389 30.781 1.00 48.62 215 ALA A C 1
ATOM 1733 O O . ALA A 1 215 ? 6.392 7.322 30.165 1.00 48.62 215 ALA A O 1
ATOM 1734 N N . LYS A 1 216 ? 7.388 8.893 31.427 1.00 48.75 216 LYS A N 1
ATOM 1735 C CA . LYS A 1 216 ? 8.694 8.245 31.524 1.00 48.75 216 LYS A CA 1
ATOM 1736 C C . LYS A 1 216 ? 8.587 7.180 32.617 1.00 48.75 216 LYS A C 1
ATOM 1738 O O . LYS A 1 216 ? 8.588 7.516 33.794 1.00 48.75 216 LYS A O 1
ATOM 1743 N N . VAL A 1 217 ? 8.425 5.917 32.229 1.00 46.88 217 VAL A N 1
ATOM 1744 C CA . VAL A 1 217 ? 8.461 4.790 33.171 1.00 46.88 217 VAL A CA 1
ATOM 1745 C C . VAL A 1 217 ? 9.907 4.625 33.645 1.00 46.88 217 VAL A C 1
ATOM 1747 O O . VAL A 1 217 ? 10.805 4.412 32.830 1.00 46.88 217 VAL A O 1
ATOM 1750 N N . SER A 1 218 ? 10.138 4.796 34.948 1.00 37.50 218 SER A N 1
ATOM 1751 C CA . SER A 1 218 ? 11.443 4.587 35.585 1.00 37.50 218 SER A CA 1
ATOM 1752 C C . SER A 1 218 ? 11.853 3.108 35.517 1.00 37.50 218 SER A C 1
ATOM 1754 O O . SER A 1 218 ? 11.010 2.248 35.773 1.00 37.50 218 SER A O 1
ATOM 1756 N N . PRO A 1 219 ? 13.125 2.778 35.230 1.00 45.62 219 PRO A N 1
ATOM 1757 C CA . PRO A 1 219 ? 13.603 1.403 35.282 1.00 45.62 219 PRO A CA 1
ATOM 1758 C C . PRO A 1 219 ? 13.852 0.992 36.740 1.00 45.62 219 PRO A C 1
ATOM 1760 O O . PRO A 1 219 ? 14.719 1.561 37.401 1.00 45.62 219 PRO A O 1
ATOM 1763 N N . GLN A 1 220 ? 13.115 -0.003 37.236 1.00 40.12 220 GLN A N 1
ATOM 1764 C CA . GLN A 1 220 ? 13.502 -0.773 38.421 1.00 40.12 220 GLN A CA 1
ATOM 1765 C C . GLN A 1 220 ? 13.975 -2.173 38.004 1.00 40.12 220 GLN A C 1
ATOM 1767 O O . GLN A 1 220 ? 13.526 -2.732 37.006 1.00 40.12 220 GLN A O 1
ATOM 1772 N N . HIS A 1 221 ? 14.959 -2.661 38.758 1.00 39.88 221 HIS A N 1
ATOM 1773 C CA . HIS A 1 221 ? 15.825 -3.814 38.522 1.00 39.88 221 HIS A CA 1
ATOM 1774 C C . HIS A 1 221 ? 15.113 -5.135 38.175 1.00 39.88 221 HIS A C 1
ATOM 1776 O O . HIS A 1 221 ? 14.106 -5.496 38.775 1.00 39.88 221 HIS A O 1
ATOM 1782 N N . ILE A 1 222 ? 15.731 -5.895 37.262 1.00 38.03 222 ILE A N 1
ATOM 1783 C CA . ILE A 1 222 ? 15.382 -7.277 36.910 1.00 38.03 222 ILE A CA 1
ATOM 1784 C C . ILE A 1 222 ? 16.212 -8.243 37.766 1.00 38.03 222 ILE A C 1
ATOM 1786 O O . ILE A 1 222 ? 17.440 -8.232 37.697 1.00 38.03 222 ILE A O 1
ATOM 1790 N N . ALA A 1 223 ? 15.528 -9.133 38.483 1.00 33.88 223 ALA A N 1
ATOM 1791 C CA . ALA A 1 223 ? 15.969 -10.503 3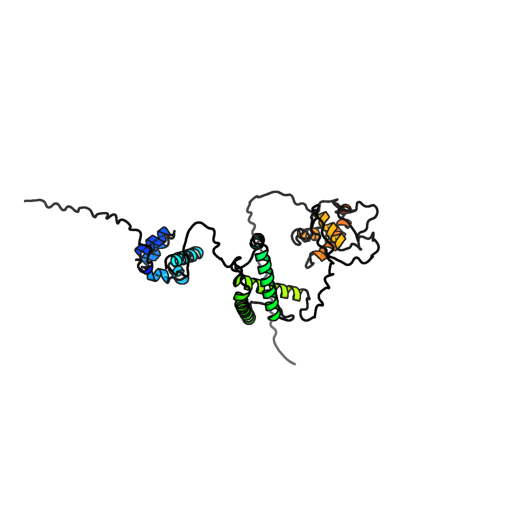8.724 1.00 33.88 223 ALA A CA 1
ATOM 1792 C C . ALA A 1 223 ? 14.829 -11.448 38.281 1.00 33.88 223 ALA A C 1
ATOM 1794 O O . ALA A 1 223 ? 13.666 -11.237 38.608 1.00 33.88 223 ALA A O 1
ATOM 1795 N N . THR A 1 224 ? 15.195 -12.417 37.445 1.00 39.41 224 THR A N 1
ATOM 1796 C CA . THR A 1 224 ? 14.429 -13.453 36.709 1.00 39.41 224 THR A CA 1
ATOM 1797 C C . THR A 1 224 ? 13.647 -14.460 37.584 1.00 39.41 224 THR A C 1
ATOM 1799 O O . THR A 1 224 ? 13.878 -14.503 38.787 1.00 39.41 224 THR A O 1
ATOM 1802 N N . PRO A 1 225 ? 12.935 -15.459 37.003 1.00 56.09 225 PRO A N 1
ATOM 1803 C CA . PRO A 1 225 ? 11.977 -15.435 35.880 1.00 56.09 225 PRO A CA 1
ATOM 1804 C C . PRO A 1 225 ? 10.695 -16.233 36.231 1.00 56.09 225 PRO A C 1
ATOM 1806 O O . PRO A 1 225 ? 10.802 -17.233 36.924 1.00 56.09 225 PRO A O 1
ATOM 1809 N N . THR A 1 226 ? 9.500 -15.901 35.720 1.00 32.91 226 THR A N 1
ATOM 1810 C CA . THR A 1 226 ? 8.373 -16.865 35.590 1.00 32.91 226 THR A CA 1
ATOM 1811 C C . THR A 1 226 ? 7.216 -16.276 34.769 1.00 32.91 226 THR A C 1
ATOM 1813 O O . THR A 1 226 ? 6.722 -15.198 35.069 1.00 32.91 226 THR A O 1
ATOM 1816 N N . SER A 1 227 ? 6.755 -17.075 33.800 1.00 34.62 227 SER A N 1
ATOM 1817 C CA . SER A 1 227 ? 5.403 -17.128 33.221 1.00 34.62 227 SER A CA 1
ATOM 1818 C C . SER A 1 227 ? 4.913 -16.025 32.267 1.00 34.62 227 SER A C 1
ATOM 1820 O O . SER A 1 227 ? 4.775 -14.851 32.587 1.00 34.62 227 SER A O 1
ATOM 1822 N N . CYS A 1 228 ? 4.551 -16.521 31.086 1.00 37.97 228 CYS A N 1
ATOM 1823 C CA . CYS A 1 228 ? 3.776 -15.968 29.981 1.00 37.97 228 CYS A CA 1
ATOM 1824 C C . CYS A 1 228 ? 2.653 -14.999 30.396 1.00 37.97 228 CYS A C 1
ATOM 1826 O O . CYS A 1 228 ? 1.691 -15.456 31.009 1.00 37.97 228 CYS A O 1
ATOM 1828 N N . GLN A 1 229 ? 2.696 -13.730 29.962 1.00 34.91 229 GLN A N 1
ATOM 1829 C CA . GLN A 1 229 ? 1.506 -12.867 29.866 1.00 34.91 229 GLN A CA 1
ATOM 1830 C C . GLN A 1 229 ? 1.588 -11.889 28.681 1.00 34.91 229 GLN A C 1
ATOM 1832 O O . GLN A 1 229 ? 2.419 -10.987 28.631 1.00 34.91 229 GLN A O 1
ATOM 1837 N N . ASP A 1 230 ? 0.732 -12.185 27.704 1.00 36.31 230 ASP A N 1
ATOM 1838 C CA . ASP A 1 230 ? -0.204 -11.307 26.991 1.00 36.31 230 ASP A CA 1
ATOM 1839 C C . ASP A 1 230 ? 0.093 -9.792 26.985 1.00 36.31 230 ASP A C 1
ATOM 1841 O O . ASP A 1 230 ? -0.007 -9.092 27.994 1.00 36.31 230 ASP A O 1
ATOM 1845 N N . SER A 1 231 ? 0.435 -9.275 25.804 1.00 37.56 231 SER A N 1
ATOM 1846 C CA . SER A 1 231 ? 0.690 -7.860 25.542 1.00 37.56 231 SER A CA 1
ATOM 1847 C C . SER A 1 231 ? -0.620 -7.071 25.491 1.00 37.56 231 SER A C 1
ATOM 1849 O O . SER A 1 231 ? -1.359 -7.132 24.507 1.00 37.56 231 SER A O 1
ATOM 1851 N N . SER A 1 232 ? -0.883 -6.314 26.551 1.00 39.50 232 SER A N 1
ATOM 1852 C CA . SER A 1 232 ? -2.017 -5.408 26.694 1.00 39.50 232 SER A CA 1
ATOM 1853 C C . SER A 1 232 ? -1.836 -4.117 25.883 1.00 39.50 232 SER A C 1
ATOM 1855 O O . SER A 1 232 ? -0.909 -3.334 26.091 1.00 39.50 232 SER A O 1
ATOM 1857 N N . ASP A 1 233 ? -2.778 -3.877 24.968 1.00 37.84 233 ASP A N 1
ATOM 1858 C CA . ASP A 1 233 ? -3.053 -2.573 24.360 1.00 37.84 233 ASP A CA 1
ATOM 1859 C C . ASP A 1 233 ? -3.527 -1.595 25.453 1.00 37.84 233 ASP A C 1
ATOM 1861 O O . ASP A 1 233 ? -4.698 -1.594 25.840 1.00 37.84 233 ASP A O 1
ATOM 1865 N N . SER A 1 234 ? -2.627 -0.754 25.969 1.00 37.91 234 SER A N 1
ATOM 1866 C CA . SER A 1 234 ? -2.975 0.317 26.908 1.00 37.91 234 SER A CA 1
ATOM 1867 C C . SER A 1 234 ? -3.524 1.545 26.160 1.00 37.91 234 SER A C 1
ATOM 1869 O O . SER A 1 234 ? -2.798 2.507 25.900 1.00 37.91 234 SER A O 1
ATOM 1871 N N . ASP A 1 235 ? -4.813 1.513 25.812 1.00 42.50 235 ASP A N 1
ATOM 1872 C CA . ASP A 1 235 ? -5.621 2.722 25.593 1.00 42.50 235 ASP A CA 1
ATOM 1873 C C . ASP A 1 235 ? -5.849 3.361 26.984 1.00 42.50 235 ASP A C 1
ATOM 1875 O O . ASP A 1 235 ? -6.770 2.974 27.701 1.00 42.50 235 ASP A O 1
ATOM 1879 N N . THR A 1 236 ? -4.994 4.295 27.417 1.00 42.00 236 THR A N 1
ATOM 1880 C CA . THR A 1 236 ? -5.247 5.087 28.635 1.00 42.00 236 THR A CA 1
ATOM 1881 C C . THR A 1 236 ? -6.272 6.178 28.329 1.00 42.00 236 THR A C 1
ATOM 1883 O O . THR A 1 236 ? -5.907 7.337 28.123 1.00 42.00 236 THR A O 1
ATOM 1886 N N . ASP A 1 237 ? -7.550 5.804 28.284 1.00 46.22 237 ASP A N 1
ATOM 1887 C CA . ASP A 1 237 ? -8.613 6.748 28.619 1.00 46.22 237 ASP A CA 1
ATOM 1888 C C . ASP A 1 237 ? -8.509 6.996 30.126 1.00 46.22 237 ASP A C 1
ATOM 1890 O O . ASP A 1 237 ? -8.447 6.070 30.930 1.00 46.22 237 ASP A O 1
ATOM 1894 N N . THR A 1 238 ? -8.364 8.262 30.499 1.00 45.81 238 THR A N 1
ATOM 1895 C CA . THR A 1 238 ? -8.294 8.691 31.894 1.00 45.81 238 THR A CA 1
ATOM 1896 C C . THR A 1 238 ? -9.613 8.329 32.572 1.00 45.81 238 THR A C 1
ATOM 1898 O O . THR A 1 238 ? -10.637 8.944 32.275 1.00 45.81 238 THR A O 1
ATOM 1901 N N . ASP A 1 239 ? -9.584 7.323 33.450 1.00 44.22 239 ASP A N 1
ATOM 1902 C CA . ASP A 1 239 ? -10.667 7.002 34.377 1.00 44.22 239 ASP A CA 1
ATOM 1903 C C . ASP A 1 239 ? -10.889 8.217 35.289 1.00 44.22 239 ASP A C 1
ATOM 1905 O O . ASP A 1 239 ? -10.255 8.376 36.331 1.00 44.22 239 ASP A O 1
ATOM 1909 N N . HIS A 1 240 ? -11.768 9.124 34.871 1.00 53.19 240 HIS A N 1
ATOM 1910 C CA . HIS A 1 240 ? -12.430 10.003 35.819 1.00 53.19 240 HIS A CA 1
ATOM 1911 C C . HIS A 1 240 ? -13.264 9.118 36.754 1.00 53.19 240 HIS A C 1
ATOM 1913 O O . HIS A 1 240 ? -13.931 8.191 36.289 1.00 53.19 240 HIS A O 1
ATOM 1919 N N . ASP A 1 241 ? -13.200 9.395 38.061 1.00 56.09 241 ASP A N 1
ATOM 1920 C CA . ASP A 1 241 ? -13.991 8.769 39.132 1.00 56.09 241 ASP A CA 1
ATOM 1921 C C . ASP A 1 241 ? -15.496 9.032 38.936 1.00 56.09 241 ASP A C 1
ATOM 1923 O O . ASP A 1 241 ? -16.155 9.759 39.677 1.00 56.09 241 ASP A O 1
ATOM 1927 N N . GLU A 1 242 ? -16.065 8.466 37.879 1.00 65.81 242 GLU A N 1
ATOM 1928 C CA . GLU A 1 242 ? -17.494 8.456 37.662 1.00 65.81 242 GLU A CA 1
ATOM 1929 C C . GLU A 1 242 ? -18.117 7.338 38.490 1.00 65.81 242 GLU A C 1
ATOM 1931 O O . GLU A 1 242 ? -17.692 6.180 38.448 1.00 65.81 242 GLU A O 1
ATOM 1936 N N . SER A 1 243 ? -19.156 7.702 39.238 1.00 79.88 243 SER A N 1
ATOM 1937 C CA . SER A 1 243 ? -19.957 6.774 40.026 1.00 79.88 243 SER A CA 1
ATOM 1938 C C . SER A 1 243 ? -20.556 5.664 39.143 1.00 79.88 243 SER A C 1
ATOM 1940 O O . SER A 1 243 ? -20.877 5.928 37.974 1.00 79.88 243 SER A O 1
ATOM 1942 N N . PRO A 1 244 ? -20.723 4.439 39.685 1.00 84.38 244 PRO A N 1
ATOM 1943 C CA . PRO A 1 244 ? -21.321 3.324 38.953 1.00 84.38 244 PRO A CA 1
ATOM 1944 C C . PRO A 1 244 ? -22.717 3.707 38.451 1.00 84.38 244 PRO A C 1
ATOM 1946 O O . PRO A 1 244 ? -23.469 4.372 39.167 1.00 84.38 244 PRO A O 1
ATOM 1949 N N . SER A 1 245 ? -23.067 3.288 37.231 1.00 86.25 245 SER A N 1
ATOM 1950 C CA . SER A 1 245 ? -24.404 3.532 36.672 1.00 86.25 245 SER A CA 1
ATOM 1951 C C . SER A 1 245 ? -25.084 2.232 36.264 1.00 86.25 245 SER A C 1
ATOM 1953 O O . SER A 1 245 ? -24.559 1.439 35.480 1.00 86.25 245 SER A O 1
ATOM 1955 N N . THR A 1 246 ? -26.302 2.052 36.775 1.00 88.50 246 THR A N 1
ATOM 1956 C CA . THR A 1 246 ? -27.216 0.966 36.402 1.00 88.50 246 THR A CA 1
ATOM 1957 C C . THR A 1 246 ? -27.985 1.272 35.116 1.00 88.50 246 THR A C 1
ATOM 1959 O O . THR A 1 246 ? -28.685 0.404 34.594 1.00 88.50 246 THR A O 1
ATOM 1962 N N . SER A 1 247 ? -27.859 2.490 34.575 1.00 91.88 247 SER A N 1
ATOM 1963 C CA . SER A 1 247 ? -28.518 2.895 33.339 1.00 91.88 247 SER A CA 1
ATOM 1964 C C . SER A 1 247 ? -27.748 2.404 32.118 1.00 91.88 247 SER A C 1
ATOM 1966 O O . SER A 1 247 ? -26.556 2.664 31.959 1.00 91.88 247 SER A O 1
ATOM 1968 N N . LEU A 1 248 ? -28.458 1.756 31.194 1.00 91.88 248 LEU A N 1
ATOM 1969 C CA . LEU A 1 248 ? -27.908 1.349 29.900 1.00 91.88 248 LEU A CA 1
ATOM 1970 C C . LEU A 1 248 ? -27.458 2.556 29.056 1.00 91.88 248 LEU A C 1
ATOM 1972 O O . LEU A 1 248 ? -26.590 2.428 28.188 1.00 91.88 248 LEU A O 1
ATOM 1976 N N . GLU A 1 249 ? -28.041 3.733 29.294 1.00 91.44 249 GLU A N 1
ATOM 1977 C CA . GLU A 1 249 ? -27.715 4.934 28.529 1.00 91.44 249 GLU A CA 1
ATOM 1978 C C . GLU A 1 249 ? -26.330 5.498 28.857 1.00 91.44 249 GLU A C 1
ATOM 1980 O O . GLU A 1 249 ? -25.696 6.071 27.967 1.00 91.44 249 GLU A O 1
ATOM 1985 N N . ASP A 1 250 ? -25.823 5.222 30.058 1.00 92.12 250 ASP A N 1
ATOM 1986 C CA . ASP A 1 250 ? -24.526 5.699 30.547 1.00 92.12 250 ASP A CA 1
ATOM 1987 C C . ASP A 1 250 ? -23.379 4.730 30.229 1.00 92.12 250 ASP A C 1
ATOM 1989 O O . ASP A 1 250 ? -22.300 4.810 30.815 1.00 92.12 250 ASP A O 1
ATOM 1993 N N . MET A 1 251 ? -23.601 3.777 29.320 1.00 94.00 251 MET A N 1
ATOM 1994 C CA . MET A 1 251 ? -22.595 2.790 28.940 1.00 94.00 251 MET A CA 1
ATOM 1995 C C . MET A 1 251 ? -21.322 3.464 28.412 1.00 94.00 251 MET A C 1
ATOM 1997 O O . MET A 1 251 ? -21.365 4.283 27.493 1.00 94.00 251 MET A O 1
ATOM 2001 N N . SER A 1 252 ? -20.170 3.067 28.951 1.00 95.00 252 SER A N 1
ATOM 2002 C CA . SER A 1 252 ? -18.876 3.564 28.480 1.00 95.00 252 SER A CA 1
ATOM 2003 C C . SER A 1 252 ? -18.493 2.943 27.130 1.00 95.00 252 SER A C 1
ATOM 2005 O O . SER A 1 252 ? -18.957 1.861 26.750 1.00 95.00 252 SER A O 1
ATOM 2007 N N . LEU A 1 253 ? -17.587 3.593 26.393 1.00 94.12 253 LEU A N 1
ATOM 2008 C CA . LEU A 1 253 ? -17.079 3.042 25.132 1.00 94.12 253 LEU A CA 1
ATOM 2009 C C . LEU A 1 253 ? -16.329 1.713 25.343 1.00 94.12 253 LEU A C 1
ATOM 2011 O O . LEU A 1 253 ? -16.409 0.825 24.492 1.00 94.12 253 LEU A O 1
ATOM 2015 N N . GLN A 1 254 ? -15.633 1.556 26.474 1.00 94.00 254 GLN A N 1
ATOM 2016 C CA . GLN A 1 254 ? -14.931 0.316 26.820 1.00 94.00 254 GLN A CA 1
ATOM 2017 C C . GLN A 1 254 ? -15.916 -0.820 27.113 1.00 94.00 254 GLN A C 1
ATOM 2019 O O . GLN A 1 254 ? -15.774 -1.906 26.548 1.00 94.00 254 GLN A O 1
ATOM 2024 N N . SER A 1 255 ? -16.976 -0.559 27.883 1.00 95.50 255 SER A N 1
ATOM 2025 C CA . SER A 1 255 ? -18.068 -1.519 28.083 1.00 95.50 255 SER A CA 1
ATOM 2026 C C . SER A 1 255 ? -18.723 -1.923 26.762 1.00 95.50 255 SER A C 1
ATOM 2028 O O . SER A 1 255 ? -18.939 -3.108 26.510 1.00 95.50 255 SER A O 1
ATOM 2030 N N . ALA A 1 256 ? -18.980 -0.959 25.871 1.00 96.69 256 ALA A N 1
ATOM 2031 C CA . ALA A 1 256 ? -19.543 -1.232 24.550 1.00 96.69 256 ALA A CA 1
ATOM 2032 C C . ALA A 1 256 ? -18.615 -2.095 23.680 1.00 96.69 256 ALA A C 1
ATOM 2034 O O . ALA A 1 256 ? -19.071 -3.009 22.987 1.00 96.69 256 ALA A O 1
ATOM 2035 N N . LYS A 1 257 ? -17.301 -1.841 23.734 1.00 96.25 257 LYS A N 1
ATOM 2036 C CA . LYS A 1 257 ? -16.278 -2.672 23.085 1.00 96.25 257 LYS A CA 1
ATOM 2037 C C . LYS A 1 257 ? -16.328 -4.102 23.622 1.00 96.25 257 LYS A C 1
ATOM 2039 O O . LYS A 1 257 ? -16.372 -5.031 22.823 1.00 96.25 257 LYS A O 1
ATOM 2044 N N . ILE A 1 258 ? -16.367 -4.287 24.940 1.00 96.00 258 ILE A N 1
ATOM 2045 C CA . ILE A 1 258 ? -16.430 -5.613 25.573 1.00 96.00 258 ILE A CA 1
ATOM 2046 C C . ILE A 1 258 ? -17.712 -6.351 25.172 1.00 96.00 258 ILE A C 1
ATOM 2048 O O . ILE A 1 258 ? -17.637 -7.504 24.752 1.00 96.00 258 ILE A O 1
ATOM 2052 N N . ALA A 1 259 ? -18.864 -5.679 25.205 1.00 96.19 259 ALA A N 1
ATOM 2053 C CA . ALA A 1 259 ? -20.140 -6.248 24.777 1.00 96.19 259 ALA A CA 1
ATOM 2054 C C . ALA A 1 259 ? -20.096 -6.730 23.316 1.00 96.19 259 ALA A C 1
ATOM 2056 O O . ALA A 1 259 ? -20.505 -7.852 23.018 1.00 96.19 259 ALA A O 1
ATOM 2057 N N . ALA A 1 260 ? -19.532 -5.927 22.408 1.00 95.81 260 ALA A N 1
ATOM 2058 C CA . ALA A 1 260 ? -19.358 -6.322 21.013 1.00 95.81 260 ALA A CA 1
ATOM 2059 C C . ALA A 1 260 ? -18.413 -7.529 20.858 1.00 95.81 260 ALA A C 1
ATOM 2061 O O . ALA A 1 260 ? -18.695 -8.429 20.072 1.00 95.81 260 ALA A O 1
ATOM 2062 N N . LEU A 1 261 ? -17.314 -7.589 21.615 1.00 95.44 261 LEU A N 1
ATOM 2063 C CA . LEU A 1 261 ? -16.397 -8.734 21.576 1.00 95.44 261 LEU A CA 1
ATOM 2064 C C . LEU A 1 261 ? -17.061 -10.024 22.066 1.00 95.44 261 LEU A C 1
ATOM 2066 O O . LEU A 1 261 ? -16.872 -11.070 21.449 1.00 95.44 261 LEU A O 1
ATOM 2070 N N . VAL A 1 262 ? -17.865 -9.949 23.129 1.00 95.62 262 VAL A N 1
ATOM 2071 C CA . VAL A 1 262 ? -18.629 -11.095 23.647 1.00 95.62 262 VAL A CA 1
ATOM 2072 C C . VAL A 1 262 ? -19.665 -11.562 22.626 1.00 95.62 262 VAL A C 1
ATOM 2074 O O . VAL A 1 262 ? -19.735 -12.753 22.335 1.00 95.62 262 VAL A O 1
ATOM 2077 N N . ALA A 1 263 ? -20.403 -10.633 22.014 1.00 95.38 263 ALA A N 1
ATOM 2078 C CA . ALA A 1 263 ? -21.425 -10.927 21.010 1.00 95.38 263 ALA A CA 1
ATOM 2079 C C . ALA A 1 263 ? -20.905 -11.722 19.796 1.00 95.38 263 ALA A C 1
ATOM 2081 O O . ALA A 1 263 ? -21.633 -12.549 19.249 1.00 95.38 263 ALA A O 1
ATOM 2082 N N . PHE A 1 264 ? -19.658 -11.482 19.383 1.00 94.31 264 PHE A N 1
ATOM 2083 C CA . PHE A 1 264 ? -19.014 -12.158 18.248 1.00 94.31 264 PHE A CA 1
ATOM 2084 C C . PHE A 1 264 ? -17.995 -13.229 18.657 1.00 94.31 264 PHE A C 1
ATOM 2086 O O . PHE A 1 264 ? -17.329 -13.790 17.792 1.00 94.31 264 PHE A O 1
ATOM 2093 N N . ASN A 1 265 ? -17.838 -13.495 19.956 1.00 93.69 265 ASN A N 1
ATOM 2094 C CA . ASN A 1 265 ? -16.783 -14.356 20.491 1.00 93.69 265 ASN A CA 1
ATOM 2095 C C . ASN A 1 265 ? -15.361 -13.990 19.992 1.00 93.69 265 ASN A C 1
ATOM 2097 O O . ASN A 1 265 ? -14.523 -14.857 19.761 1.00 93.69 265 ASN A O 1
ATOM 2101 N N . ALA A 1 266 ? -15.079 -12.695 19.820 1.00 93.00 266 ALA A N 1
ATOM 2102 C CA . ALA A 1 266 ? -13.785 -12.194 19.349 1.00 93.00 266 ALA A CA 1
ATOM 2103 C C . ALA A 1 266 ? -12.834 -11.905 20.522 1.00 93.00 266 ALA A C 1
ATOM 2105 O O . ALA A 1 266 ? -13.273 -11.558 21.625 1.00 93.00 266 ALA A O 1
ATOM 2106 N N . THR A 1 267 ? -11.521 -12.035 20.322 1.00 90.94 267 THR A N 1
ATOM 2107 C CA . THR A 1 267 ? -10.518 -11.732 21.360 1.00 90.94 267 THR A CA 1
ATOM 2108 C C . THR A 1 267 ? -10.146 -10.258 21.345 1.00 90.94 267 THR A C 1
ATOM 2110 O O . THR A 1 267 ? -10.063 -9.648 22.411 1.00 90.94 267 THR A O 1
ATOM 2113 N N . CYS A 1 268 ? -10.024 -9.653 20.161 1.00 92.50 268 CYS A N 1
ATOM 2114 C CA . CYS A 1 268 ? -9.683 -8.246 20.029 1.00 92.50 268 CYS A CA 1
ATOM 2115 C C . CYS A 1 268 ? -10.605 -7.498 19.059 1.00 92.50 268 CYS A C 1
ATOM 2117 O O . CYS A 1 268 ? -11.304 -8.063 18.218 1.00 92.50 268 CYS A O 1
ATOM 2119 N N . LEU A 1 269 ? -10.613 -6.166 19.171 1.00 91.69 269 LEU A N 1
ATOM 2120 C CA . LEU A 1 269 ? -11.445 -5.333 18.304 1.00 91.69 269 LEU A CA 1
ATOM 2121 C C . LEU A 1 269 ? -10.979 -5.415 16.844 1.00 91.69 269 LEU A C 1
ATOM 2123 O O . LEU A 1 269 ? -11.791 -5.186 15.954 1.00 91.69 269 LEU A O 1
ATOM 2127 N N . GLN A 1 270 ? -9.704 -5.720 16.578 1.00 91.94 270 GLN A N 1
ATOM 2128 C CA . GLN A 1 270 ? -9.135 -5.777 15.226 1.00 91.94 270 GLN A CA 1
ATOM 2129 C C . GLN A 1 270 ? -9.791 -6.879 14.379 1.00 91.94 270 GLN A C 1
ATOM 2131 O O . GLN A 1 270 ? -10.092 -6.618 13.214 1.00 91.94 270 GLN A O 1
ATOM 2136 N N . ASP A 1 271 ? -10.167 -8.000 15.002 1.00 91.25 271 ASP A N 1
ATOM 2137 C CA . ASP A 1 271 ? -10.855 -9.137 14.367 1.00 91.25 271 ASP A CA 1
ATOM 2138 C C . ASP A 1 271 ? -12.254 -8.769 13.840 1.00 91.25 271 ASP A C 1
ATOM 2140 O O . ASP A 1 271 ? -12.791 -9.377 12.911 1.00 91.25 271 ASP A O 1
ATOM 2144 N N . LEU A 1 272 ? -12.858 -7.707 14.384 1.00 93.06 272 LEU A N 1
ATOM 2145 C CA . LEU A 1 272 ? -14.174 -7.239 13.961 1.00 93.06 272 LEU A CA 1
ATOM 2146 C C . LEU A 1 272 ? -14.084 -6.320 12.734 1.00 93.06 272 LEU A C 1
ATOM 2148 O O . LEU A 1 272 ? -13.973 -5.098 12.840 1.00 93.06 272 LEU A O 1
ATOM 2152 N N . GLY A 1 273 ? -14.179 -6.883 11.532 1.00 92.50 273 GLY A N 1
ATOM 2153 C CA . GLY A 1 273 ? -14.384 -6.102 10.307 1.00 92.50 273 GLY A CA 1
ATOM 2154 C C . GLY A 1 273 ? -15.679 -5.264 10.313 1.00 92.50 273 GLY A C 1
ATOM 2155 O O . GLY A 1 273 ? -16.755 -5.742 10.673 1.00 92.50 273 GLY A O 1
ATOM 2156 N N . VAL A 1 274 ? -15.594 -3.999 9.870 1.00 92.94 274 VAL A N 1
ATOM 2157 C CA . VAL A 1 274 ? -16.758 -3.086 9.796 1.00 92.94 274 VAL A CA 1
ATOM 2158 C C . VAL A 1 274 ? -17.803 -3.608 8.811 1.00 92.94 274 VAL A C 1
ATOM 2160 O O . VAL A 1 274 ? -18.979 -3.693 9.148 1.00 92.94 274 VAL A O 1
ATOM 2163 N N . LYS A 1 275 ? -17.371 -3.988 7.602 1.00 92.25 275 LYS A N 1
ATOM 2164 C CA . LYS A 1 275 ? -18.260 -4.472 6.535 1.00 92.25 275 LYS A CA 1
ATOM 2165 C C . LYS A 1 275 ? -18.786 -5.884 6.786 1.00 92.25 275 LYS A C 1
ATOM 2167 O O . LYS A 1 275 ? -19.920 -6.166 6.428 1.00 92.25 275 LYS A O 1
ATOM 2172 N N . THR A 1 276 ? -17.971 -6.746 7.390 1.00 93.56 276 THR A N 1
ATOM 2173 C CA . THR A 1 276 ? -18.276 -8.172 7.568 1.00 93.56 276 THR A CA 1
ATOM 2174 C C . THR A 1 276 ? -19.121 -8.447 8.806 1.00 93.56 276 THR A C 1
ATOM 2176 O O . THR A 1 276 ? -19.988 -9.308 8.760 1.00 93.56 276 THR A O 1
ATOM 2179 N N . HIS A 1 277 ? -18.902 -7.712 9.902 1.00 94.56 277 HIS A N 1
ATOM 2180 C CA . HIS A 1 277 ? -19.539 -8.003 11.190 1.00 94.56 277 HIS A CA 1
ATOM 2181 C C . HIS A 1 277 ? -20.450 -6.863 11.651 1.00 94.56 277 HIS A C 1
ATOM 2183 O O . HIS A 1 277 ? -21.642 -7.062 11.887 1.00 94.56 277 HIS A O 1
ATOM 2189 N N . LEU A 1 278 ? -19.911 -5.643 11.747 1.00 94.75 278 LEU A N 1
ATOM 2190 C CA . LEU A 1 278 ? -20.615 -4.544 12.413 1.00 94.75 278 LEU A CA 1
ATOM 2191 C C . LEU A 1 278 ? -21.776 -3.974 11.589 1.00 94.75 278 LEU A C 1
ATOM 2193 O O . LEU A 1 278 ? -22.826 -3.692 12.155 1.00 94.75 278 LEU A O 1
ATOM 2197 N N . ILE A 1 279 ? -21.621 -3.807 10.270 1.00 94.31 279 ILE A N 1
ATOM 2198 C CA . ILE A 1 279 ? -22.691 -3.298 9.394 1.00 94.31 279 ILE A CA 1
ATOM 2199 C C . ILE A 1 279 ? -23.881 -4.272 9.322 1.00 94.31 279 ILE A C 1
ATOM 2201 O O . ILE A 1 279 ? -25.006 -3.815 9.538 1.00 94.31 279 ILE A O 1
ATOM 2205 N N . PRO A 1 280 ? -23.690 -5.587 9.073 1.00 94.81 280 PRO A N 1
ATOM 2206 C CA . PRO A 1 280 ? -24.794 -6.547 9.091 1.00 94.81 280 PRO A CA 1
ATOM 2207 C C . PRO A 1 280 ? -25.540 -6.554 10.424 1.00 94.81 280 PRO A C 1
ATOM 2209 O O . PRO A 1 280 ? -26.772 -6.528 10.445 1.00 94.81 280 PRO A O 1
ATOM 2212 N N . LEU A 1 281 ? -24.801 -6.505 11.537 1.00 94.88 281 LEU A N 1
ATOM 2213 C CA . LEU A 1 281 ? -25.400 -6.444 12.862 1.00 94.88 281 LEU A CA 1
ATOM 2214 C C . LEU A 1 281 ? -26.168 -5.140 13.091 1.00 94.88 281 LEU A C 1
ATOM 2216 O O . LEU A 1 281 ? -27.313 -5.175 13.528 1.00 94.88 281 LEU A O 1
ATOM 2220 N N . ALA A 1 282 ? -25.579 -3.993 12.757 1.00 95.31 282 ALA A N 1
ATOM 2221 C CA . ALA A 1 282 ? -26.251 -2.706 12.882 1.00 95.31 282 ALA A CA 1
ATOM 2222 C C . ALA A 1 282 ? -27.544 -2.663 12.056 1.00 95.31 282 ALA A C 1
ATOM 2224 O O . ALA A 1 282 ? -28.555 -2.167 12.542 1.00 95.31 282 ALA A O 1
ATOM 2225 N N . LYS A 1 283 ? -27.547 -3.242 10.846 1.00 95.25 283 LYS A N 1
ATOM 2226 C CA . LYS A 1 283 ? -28.753 -3.377 10.018 1.00 95.25 283 LYS A CA 1
ATOM 2227 C C . LYS A 1 283 ? -29.816 -4.238 10.708 1.00 95.25 283 LYS A C 1
ATOM 2229 O O . LYS A 1 283 ? -30.966 -3.818 10.769 1.00 95.25 283 LYS A O 1
ATOM 2234 N N . LYS A 1 284 ? -29.433 -5.391 11.272 1.00 94.12 284 LYS A N 1
ATOM 2235 C CA . LYS A 1 284 ? -30.338 -6.289 12.018 1.00 94.12 284 LYS A CA 1
ATOM 2236 C C . LYS A 1 284 ? -30.926 -5.623 13.267 1.00 94.12 284 LYS A C 1
ATOM 2238 O O . LYS A 1 284 ? -32.088 -5.834 13.588 1.00 94.12 284 LYS A O 1
ATOM 2243 N N . LEU A 1 285 ? -30.130 -4.805 13.951 1.00 94.75 285 LEU A N 1
ATOM 2244 C CA . LEU A 1 285 ? -30.518 -4.103 15.175 1.00 94.75 285 LEU A CA 1
ATOM 2245 C C . LEU A 1 285 ? -31.251 -2.772 14.917 1.00 94.75 285 LEU A C 1
ATOM 2247 O O . LEU A 1 285 ? -31.761 -2.175 15.864 1.00 94.75 285 LEU A O 1
ATOM 2251 N N . GLY A 1 286 ? -31.314 -2.295 13.668 1.00 94.81 286 GLY A N 1
ATOM 2252 C CA . GLY A 1 286 ? -31.922 -1.004 13.317 1.00 94.81 286 GLY A CA 1
ATOM 2253 C C . GLY A 1 286 ? -31.070 0.217 13.694 1.00 94.81 286 GLY A C 1
ATOM 2254 O O . GLY A 1 286 ? -31.597 1.308 13.898 1.00 94.81 286 GLY A O 1
ATOM 2255 N N . VAL A 1 287 ? -29.751 0.053 13.804 1.00 94.94 287 VAL A N 1
ATOM 2256 C CA . VAL A 1 287 ? -28.802 1.106 14.190 1.00 94.94 287 VAL A CA 1
ATOM 2257 C C . VAL A 1 287 ? -28.256 1.836 12.954 1.00 94.94 287 VAL A C 1
ATOM 2259 O O . VAL A 1 287 ? -27.941 1.231 11.921 1.00 94.94 287 VAL A O 1
ATOM 2262 N N . LYS A 1 288 ? -28.09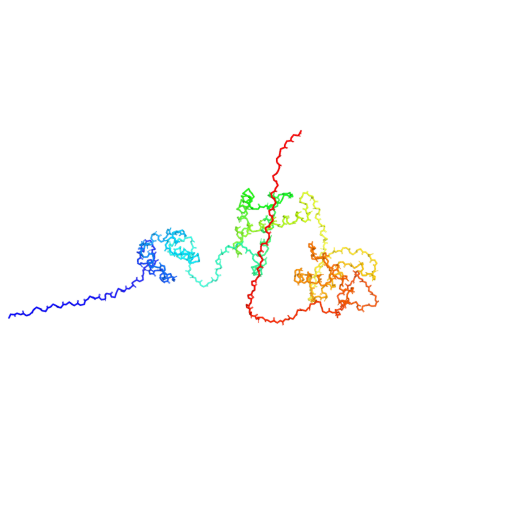9 3.164 13.058 1.00 92.12 288 LYS A N 1
ATOM 2263 C CA . LYS A 1 288 ? -27.451 3.985 12.022 1.00 92.12 288 LYS A CA 1
ATOM 2264 C C . LYS A 1 288 ? -25.999 3.535 11.821 1.00 92.12 288 LYS A C 1
ATOM 2266 O O . LYS A 1 288 ? -25.210 3.526 12.758 1.00 92.12 288 LYS A O 1
ATOM 2271 N N . HIS A 1 289 ? -25.652 3.187 10.585 1.00 91.12 289 HIS A N 1
ATOM 2272 C CA . HIS A 1 289 ? -24.348 2.606 10.240 1.00 91.12 289 HIS A CA 1
ATOM 2273 C C . HIS A 1 289 ? -23.666 3.270 9.035 1.00 91.12 289 HIS A C 1
ATOM 2275 O O . HIS A 1 289 ? -22.485 3.031 8.792 1.00 91.12 289 HIS A O 1
ATOM 2281 N N . ARG A 1 290 ? -24.378 4.100 8.258 1.00 87.62 290 ARG A N 1
ATOM 2282 C CA . ARG A 1 290 ? -23.779 4.808 7.116 1.00 87.62 290 ARG A CA 1
ATOM 2283 C C . ARG A 1 290 ? -22.853 5.918 7.608 1.00 87.62 290 ARG A C 1
ATOM 2285 O O . ARG A 1 290 ? -23.253 6.717 8.447 1.00 87.62 290 ARG A O 1
ATOM 2292 N N . SER A 1 291 ? -21.641 5.964 7.056 1.00 86.19 291 SER A N 1
ATOM 2293 C CA . SER A 1 291 ? -20.635 7.005 7.324 1.00 86.19 291 SER A CA 1
ATOM 2294 C C . SER A 1 291 ? -20.162 7.106 8.782 1.00 86.19 291 SER A C 1
ATOM 2296 O O . SER A 1 291 ? -19.562 8.108 9.160 1.00 86.19 291 SER A O 1
ATOM 2298 N N . VAL A 1 292 ? -20.391 6.073 9.602 1.00 87.62 292 VAL A N 1
ATOM 2299 C CA . VAL A 1 292 ? -19.943 6.035 11.002 1.00 87.62 292 VAL A CA 1
ATOM 2300 C C . VAL A 1 292 ? -18.678 5.182 11.115 1.00 87.62 292 VAL A C 1
ATOM 2302 O O . VAL A 1 292 ? -18.594 4.084 10.566 1.00 87.62 292 VAL A O 1
ATOM 2305 N N . GLY A 1 293 ? -17.668 5.688 11.823 1.00 89.81 293 GLY A N 1
ATOM 2306 C CA . GLY A 1 293 ? -16.434 4.948 12.080 1.00 89.81 293 GLY A CA 1
ATOM 2307 C C . GLY A 1 293 ? -16.645 3.741 13.001 1.00 89.81 293 GLY A C 1
ATOM 2308 O O . GLY A 1 293 ? -17.557 3.717 13.825 1.00 89.81 293 GLY A O 1
ATOM 2309 N N . LYS A 1 294 ? -15.741 2.757 12.919 1.00 92.50 294 LYS A N 1
ATOM 2310 C CA . LYS A 1 294 ? -15.793 1.493 13.679 1.00 92.50 294 LYS A CA 1
ATOM 2311 C C . LYS A 1 294 ? -16.083 1.679 15.172 1.00 92.50 294 LYS A C 1
ATOM 2313 O O . LYS A 1 294 ? -16.984 1.036 15.692 1.00 92.50 294 LYS A O 1
ATOM 2318 N N . ARG A 1 295 ? -15.335 2.560 15.849 1.00 93.31 295 ARG A N 1
ATOM 2319 C CA . ARG A 1 295 ? -15.489 2.832 17.292 1.00 93.31 295 ARG A CA 1
ATOM 2320 C C . ARG A 1 295 ? -16.824 3.513 17.612 1.00 93.31 295 ARG A C 1
ATOM 2322 O O . ARG A 1 295 ? -17.502 3.096 18.541 1.00 93.31 295 ARG A O 1
ATOM 2329 N N . ALA A 1 296 ? -17.231 4.490 16.805 1.00 93.25 296 ALA A N 1
ATOM 2330 C CA . ALA A 1 296 ? -18.483 5.221 17.001 1.00 93.25 296 ALA A CA 1
ATOM 2331 C C . ALA A 1 296 ? -19.735 4.339 16.811 1.00 93.25 296 ALA A C 1
ATOM 2333 O O . ALA A 1 296 ? -20.776 4.619 17.395 1.00 93.25 296 ALA A O 1
ATOM 2334 N N . MET A 1 297 ? -19.632 3.241 16.054 1.00 94.50 297 MET A N 1
ATOM 2335 C CA . MET A 1 297 ? -20.718 2.263 15.916 1.00 94.50 297 MET A CA 1
ATOM 2336 C C . MET A 1 297 ? -20.896 1.346 17.134 1.00 94.50 297 MET A C 1
ATOM 2338 O O . MET A 1 297 ? -21.976 0.786 17.303 1.00 94.50 297 MET A O 1
ATOM 2342 N N . LEU A 1 298 ? -19.868 1.158 17.970 1.00 95.81 298 LEU A N 1
ATOM 2343 C CA . LEU A 1 298 ? -19.909 0.160 19.048 1.00 95.81 298 LEU A CA 1
ATOM 2344 C C . LEU A 1 298 ? -20.960 0.496 20.101 1.00 95.81 298 LEU A C 1
ATOM 2346 O O . LEU A 1 298 ? -21.728 -0.377 20.485 1.00 95.81 298 LEU A O 1
ATOM 2350 N N . LEU A 1 299 ? -21.016 1.756 20.529 1.00 96.12 299 LEU A N 1
ATOM 2351 C CA . LEU A 1 299 ? -21.927 2.203 21.578 1.00 96.12 299 LEU A CA 1
ATOM 2352 C C . LEU A 1 299 ? -23.410 1.961 21.232 1.00 96.12 299 LEU A C 1
ATOM 2354 O O . LEU A 1 299 ? -24.088 1.280 22.003 1.00 96.12 299 LEU A O 1
ATOM 2358 N N . PRO A 1 300 ? -23.939 2.429 20.083 1.00 96.50 300 PRO A N 1
ATOM 2359 C CA . PRO A 1 300 ? -25.343 2.200 19.756 1.00 96.50 300 PRO A CA 1
ATOM 2360 C C . PRO A 1 300 ? -25.657 0.724 19.465 1.00 96.50 300 PRO A C 1
ATOM 2362 O O . PRO A 1 300 ? -26.754 0.268 19.780 1.00 96.50 300 PRO A O 1
ATOM 2365 N N . ILE A 1 301 ? -24.708 -0.047 18.918 1.00 96.69 301 ILE A N 1
ATOM 2366 C CA . ILE A 1 301 ? -24.870 -1.499 18.742 1.00 96.69 301 ILE A CA 1
ATOM 2367 C C . ILE A 1 301 ? -24.972 -2.194 20.102 1.00 96.69 301 ILE A C 1
ATOM 2369 O O . ILE A 1 301 ? -25.897 -2.972 20.315 1.00 96.69 301 ILE A O 1
ATOM 2373 N N . ALA A 1 302 ? -24.053 -1.906 21.026 1.00 97.00 302 ALA A N 1
ATOM 2374 C CA . ALA A 1 302 ? -24.011 -2.532 22.342 1.00 97.00 302 ALA A CA 1
ATOM 2375 C C . ALA A 1 302 ? -25.284 -2.250 23.146 1.00 97.00 302 ALA A C 1
ATOM 2377 O O . ALA A 1 302 ? -25.899 -3.188 23.651 1.00 97.00 302 ALA A O 1
ATOM 2378 N N . LYS A 1 303 ? -25.748 -0.992 23.179 1.00 96.75 303 LYS A N 1
ATOM 2379 C CA . LYS A 1 303 ? -27.035 -0.633 23.798 1.00 96.75 303 LYS A CA 1
ATOM 2380 C C . LYS A 1 303 ? -28.183 -1.470 23.228 1.00 96.75 303 LYS A C 1
ATOM 2382 O O . LYS A 1 303 ? -28.974 -2.046 23.971 1.00 96.75 303 LYS A O 1
ATOM 2387 N N . GLN A 1 304 ? -28.242 -1.607 21.906 1.00 96.94 304 GLN A N 1
ATOM 2388 C CA . GLN A 1 304 ? -29.322 -2.341 21.258 1.00 96.94 304 GLN A CA 1
ATOM 2389 C C . GLN A 1 304 ? -29.231 -3.865 21.457 1.00 96.94 304 GLN A C 1
ATOM 2391 O O . GLN A 1 304 ? -30.266 -4.528 21.525 1.00 96.94 304 GLN A O 1
ATOM 2396 N N . LEU A 1 305 ? -28.023 -4.421 21.614 1.00 96.44 305 LEU A N 1
ATOM 2397 C CA . LEU A 1 305 ? -27.815 -5.834 21.951 1.00 96.44 305 LEU A CA 1
ATOM 2398 C C . LEU A 1 305 ? -28.414 -6.193 23.316 1.00 96.44 305 LEU A C 1
ATOM 2400 O O . LEU A 1 305 ? -29.109 -7.205 23.414 1.00 96.44 305 LEU A O 1
ATOM 2404 N N . PHE A 1 306 ? -28.201 -5.363 24.340 1.00 95.69 306 PHE A N 1
ATOM 2405 C CA . PHE A 1 306 ? -28.837 -5.559 25.649 1.00 95.69 306 PHE A CA 1
ATOM 2406 C C . PHE A 1 306 ? -30.345 -5.303 25.579 1.00 95.69 306 PHE A C 1
ATOM 2408 O O . PHE A 1 306 ? -31.131 -6.132 26.028 1.00 95.69 306 PHE A O 1
ATOM 2415 N N . LYS A 1 307 ? -30.775 -4.212 24.928 1.00 95.69 307 LYS A N 1
ATOM 2416 C CA . LYS A 1 307 ? -32.199 -3.853 24.813 1.00 95.69 307 LYS A CA 1
ATOM 2417 C C . LYS A 1 307 ? -33.048 -4.928 24.120 1.00 95.69 307 LYS A C 1
ATOM 2419 O O . LYS A 1 307 ? -34.206 -5.110 24.475 1.00 95.69 307 LYS A O 1
ATOM 2424 N N . GLN A 1 308 ? -32.494 -5.634 23.132 1.00 95.81 308 GLN A N 1
ATOM 2425 C CA . GLN A 1 308 ? -33.180 -6.723 22.417 1.00 95.81 308 GLN A CA 1
ATOM 2426 C C . GLN A 1 308 ? -32.934 -8.122 23.031 1.00 95.81 308 GLN A C 1
ATOM 2428 O O . GLN A 1 308 ? -33.412 -9.133 22.496 1.00 95.81 308 GLN A O 1
ATOM 2433 N N . GLY A 1 309 ? -32.193 -8.199 24.144 1.00 94.94 309 GLY A N 1
ATOM 2434 C CA . GLY A 1 309 ? -31.914 -9.443 24.866 1.00 94.94 309 GLY A CA 1
ATOM 2435 C C . GLY A 1 309 ? -31.005 -10.415 24.110 1.00 94.94 309 GLY A C 1
ATOM 2436 O O . GLY A 1 309 ? -31.197 -11.626 24.193 1.00 94.94 309 GLY A O 1
ATOM 2437 N N . TYR A 1 310 ? -30.058 -9.909 23.313 1.00 95.19 310 TYR A N 1
ATOM 2438 C CA . TYR A 1 310 ? -28.971 -10.734 22.764 1.00 95.19 310 TYR A CA 1
ATOM 2439 C C . TYR A 1 310 ? -27.879 -10.978 23.799 1.00 95.19 310 TYR A C 1
ATOM 2441 O O . TYR A 1 310 ? -27.259 -12.041 23.793 1.00 95.19 310 TYR A O 1
ATOM 2449 N N . LEU A 1 311 ? -27.656 -9.991 24.665 1.00 96.06 311 LEU A N 1
ATOM 2450 C CA . LEU A 1 311 ? -26.712 -10.045 25.769 1.00 96.06 311 LEU A CA 1
ATOM 2451 C C . LEU A 1 311 ? -27.449 -9.827 27.087 1.00 96.06 311 LEU A C 1
ATOM 2453 O O . LEU A 1 311 ? -28.378 -9.024 27.153 1.00 96.06 311 LEU A O 1
ATOM 2457 N N . GLU A 1 312 ? -26.983 -10.505 28.127 1.00 95.25 312 GLU A N 1
ATOM 2458 C CA . GLU A 1 312 ? -27.467 -10.364 29.497 1.00 95.25 312 GLU A CA 1
ATOM 2459 C C . GLU A 1 312 ? -26.281 -10.297 30.456 1.00 95.25 312 GLU A C 1
ATOM 2461 O O . GLU A 1 312 ? -25.243 -10.921 30.219 1.00 95.25 312 GLU A O 1
ATOM 2466 N N . VAL A 1 313 ? -26.424 -9.517 31.527 1.00 94.88 313 VAL A N 1
ATOM 2467 C CA . VAL A 1 313 ? -25.410 -9.393 32.575 1.00 94.88 313 VAL A CA 1
ATOM 2468 C C . VAL A 1 313 ? -25.769 -10.350 33.708 1.00 94.88 313 VAL A C 1
ATOM 2470 O O . VAL A 1 313 ? -26.872 -10.295 34.237 1.00 94.88 313 VAL A O 1
ATOM 2473 N N . LYS A 1 314 ? -24.838 -11.222 34.098 1.00 90.00 314 LYS A N 1
ATOM 2474 C CA . LYS A 1 314 ? -25.048 -12.246 35.137 1.00 90.00 314 LYS A CA 1
ATOM 2475 C C . LYS A 1 314 ? -25.039 -11.693 36.565 1.00 90.00 314 LYS A C 1
ATOM 2477 O O . LYS A 1 314 ? -25.409 -12.401 37.496 1.00 90.00 314 LYS A O 1
ATOM 2482 N N . CYS A 1 315 ? -24.541 -10.475 36.759 1.00 83.56 315 CYS A N 1
ATOM 2483 C CA . CYS A 1 315 ? -24.368 -9.874 38.078 1.00 83.56 315 CYS A CA 1
ATOM 2484 C C . CYS A 1 315 ? -25.685 -9.288 38.612 1.00 83.56 315 CYS A C 1
ATOM 2486 O O . CYS A 1 315 ? -26.447 -8.686 37.859 1.00 83.56 315 CYS A O 1
ATOM 2488 N N . SER A 1 316 ? -25.914 -9.400 39.924 1.00 79.25 316 SER A N 1
ATOM 2489 C CA . SER A 1 316 ? -27.071 -8.807 40.613 1.00 79.25 316 SER A CA 1
ATOM 2490 C C . SER A 1 316 ? -27.042 -7.275 40.641 1.00 79.25 316 SER A C 1
ATOM 2492 O O . SER A 1 316 ? -28.094 -6.644 40.707 1.00 79.25 316 SER A O 1
ATOM 2494 N N . VAL A 1 317 ? -25.850 -6.673 40.566 1.00 85.81 317 VAL A N 1
ATOM 2495 C CA . VAL A 1 317 ? -25.654 -5.223 40.451 1.00 85.81 317 VAL A CA 1
ATOM 2496 C C . VAL A 1 317 ? -24.947 -4.949 39.131 1.00 85.81 317 VAL A C 1
ATOM 2498 O O . VAL A 1 317 ? -23.784 -5.313 38.951 1.00 85.81 317 VAL A O 1
ATOM 2501 N N . VAL A 1 318 ? -25.668 -4.341 38.190 1.00 87.69 318 VAL A N 1
ATOM 2502 C CA . VAL A 1 318 ? -25.154 -4.059 36.848 1.00 87.69 318 VAL A CA 1
ATOM 2503 C C . VAL A 1 318 ? -24.505 -2.680 36.824 1.00 87.69 318 VAL A C 1
ATOM 2505 O O . VAL A 1 318 ? -25.168 -1.689 37.114 1.00 87.69 318 VAL A O 1
ATOM 2508 N N . ASP A 1 319 ? -23.230 -2.617 36.442 1.00 91.94 319 ASP A N 1
ATOM 2509 C CA . ASP A 1 319 ? -22.532 -1.363 36.148 1.00 91.94 319 ASP A CA 1
ATOM 2510 C C . ASP A 1 319 ? -22.184 -1.300 34.657 1.00 91.94 319 ASP A C 1
ATOM 2512 O O . ASP A 1 319 ? -21.199 -1.881 34.193 1.00 91.94 319 ASP A O 1
ATOM 2516 N N . TYR A 1 320 ? -22.995 -0.574 33.885 1.00 92.19 320 TYR A N 1
ATOM 2517 C CA . TYR A 1 320 ? -22.789 -0.446 32.442 1.00 92.19 320 TYR A CA 1
ATOM 2518 C C . TYR A 1 320 ? -21.554 0.392 32.084 1.00 92.19 320 TYR A C 1
ATOM 2520 O O . TYR A 1 320 ? -21.095 0.346 30.938 1.00 92.19 320 TYR A O 1
ATOM 2528 N N . LYS A 1 321 ? -20.953 1.116 33.036 1.00 91.38 321 LYS A N 1
ATOM 2529 C CA . LYS A 1 321 ? -19.714 1.871 32.802 1.00 91.38 321 LYS A CA 1
ATOM 2530 C C . LYS A 1 321 ? -18.470 0.997 32.862 1.00 91.38 321 LYS A C 1
ATOM 2532 O O . LYS A 1 321 ? -17.502 1.295 32.161 1.00 91.38 321 LYS A O 1
ATOM 2537 N N . ARG A 1 322 ? -18.505 -0.084 33.645 1.00 91.50 322 ARG A N 1
ATOM 2538 C CA . ARG A 1 322 ? -17.339 -0.930 33.951 1.00 91.50 322 ARG A CA 1
ATOM 2539 C C . ARG A 1 322 ? -17.616 -2.419 33.729 1.00 91.50 322 ARG A C 1
ATOM 2541 O O . ARG A 1 322 ? -17.197 -3.252 34.529 1.00 91.50 322 ARG A O 1
ATOM 2548 N N . LEU A 1 323 ? -18.293 -2.759 32.631 1.00 92.50 323 LEU A N 1
ATOM 2549 C CA . LEU A 1 323 ? -18.599 -4.152 32.305 1.00 92.50 323 LEU A CA 1
ATOM 2550 C C . LEU A 1 323 ? -17.323 -4.949 32.051 1.00 92.50 323 LEU A C 1
ATOM 2552 O O . LEU A 1 323 ? -16.464 -4.526 31.275 1.00 92.50 323 LEU A O 1
ATOM 2556 N N . LYS A 1 324 ? -17.238 -6.153 32.618 1.00 93.25 324 LYS A N 1
ATOM 2557 C CA . LYS A 1 324 ? -16.161 -7.101 32.312 1.00 93.25 324 LYS A CA 1
ATOM 2558 C C . LYS A 1 324 ? -16.674 -8.252 31.457 1.00 93.25 324 LYS A C 1
ATOM 2560 O O . LYS A 1 324 ? -17.818 -8.682 31.553 1.00 93.25 324 LYS A O 1
ATOM 2565 N N . ARG A 1 325 ? -15.784 -8.824 30.641 1.00 92.19 325 ARG A N 1
ATOM 2566 C CA . ARG A 1 325 ? -16.089 -9.967 29.763 1.00 92.19 325 ARG A CA 1
ATOM 2567 C C . ARG A 1 325 ? -16.798 -11.150 30.463 1.00 92.19 325 ARG A C 1
ATOM 2569 O O . ARG A 1 325 ? -17.767 -11.632 29.885 1.00 92.19 325 ARG A O 1
ATOM 2576 N N . PRO A 1 326 ? -16.376 -11.634 31.654 1.00 91.88 326 PRO A N 1
ATOM 2577 C CA . PRO A 1 326 ? -17.022 -12.785 32.300 1.00 91.88 326 PRO A CA 1
ATOM 2578 C C . PRO A 1 326 ? -18.426 -12.492 32.849 1.00 91.88 326 PRO A C 1
ATOM 2580 O O . PRO A 1 326 ? -19.172 -13.426 33.138 1.00 91.88 326 PRO A O 1
ATOM 2583 N N . GLU A 1 327 ? -18.796 -11.218 32.992 1.00 91.62 327 GLU A N 1
ATOM 2584 C CA . GLU A 1 327 ? -20.090 -10.800 33.541 1.00 91.62 327 GLU A CA 1
ATOM 2585 C C . GLU A 1 327 ? -21.206 -10.844 32.491 1.00 91.62 327 GLU A C 1
ATOM 2587 O O . GLU A 1 327 ? -22.374 -10.749 32.850 1.00 91.62 327 GLU A O 1
ATOM 2592 N N . ILE A 1 328 ? -20.871 -11.012 31.207 1.00 94.25 328 ILE A N 1
ATOM 2593 C CA . ILE A 1 328 ? -21.820 -10.976 30.091 1.00 94.25 328 ILE A CA 1
ATOM 2594 C C . ILE A 1 328 ? -22.025 -12.390 29.530 1.00 94.25 328 ILE A C 1
ATOM 2596 O O . ILE A 1 328 ? -21.065 -13.095 29.217 1.00 94.25 328 ILE A O 1
ATOM 2600 N N . SER A 1 329 ? -23.280 -12.795 29.342 1.00 93.31 329 SER A N 1
ATOM 2601 C CA . SER A 1 329 ? -23.672 -13.990 28.582 1.00 93.31 329 SER A CA 1
ATOM 2602 C C . SER A 1 329 ? -24.360 -13.630 27.273 1.00 93.31 329 SER A C 1
ATOM 2604 O O . SER A 1 329 ? -25.126 -12.672 27.198 1.00 93.31 329 SER A O 1
ATOM 2606 N N . VAL A 1 330 ? -24.109 -14.441 26.244 1.00 94.44 330 VAL A N 1
ATOM 2607 C CA . VAL A 1 330 ? -24.835 -14.386 24.972 1.00 94.44 330 VAL A CA 1
ATOM 2608 C C . VAL A 1 330 ? -26.093 -15.240 25.098 1.00 94.44 330 VAL A C 1
ATOM 2610 O O . VAL A 1 330 ? -25.997 -16.459 25.217 1.00 94.44 330 VAL A O 1
ATOM 2613 N N . CYS A 1 331 ? -27.264 -14.607 25.062 1.00 90.75 331 CYS A N 1
ATOM 2614 C CA . CYS A 1 331 ? -28.556 -15.292 25.168 1.00 90.75 331 CYS A CA 1
ATOM 2615 C C . CYS A 1 331 ? -29.110 -15.685 23.793 1.00 90.75 331 CYS A C 1
ATOM 2617 O O . CYS A 1 331 ? -29.852 -16.658 23.675 1.00 90.75 331 CYS A O 1
ATOM 2619 N N . LYS A 1 332 ? -28.742 -14.947 22.736 1.00 89.19 332 LYS A N 1
ATOM 2620 C CA . LYS A 1 332 ? -29.140 -15.239 21.351 1.00 89.19 332 LYS A CA 1
ATOM 2621 C C . LYS A 1 332 ? -27.935 -15.134 20.416 1.00 89.19 332 LYS A C 1
ATOM 2623 O O . LYS A 1 332 ? -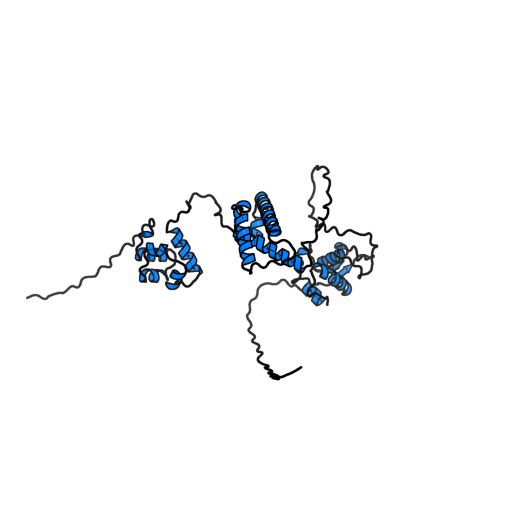27.218 -14.133 20.485 1.00 89.19 332 LYS A O 1
ATOM 2628 N N . PRO A 1 333 ? -27.721 -16.101 19.507 1.00 85.62 333 PRO A N 1
ATOM 2629 C CA . PRO A 1 333 ? -26.636 -16.020 18.544 1.00 85.62 333 PRO A CA 1
ATOM 2630 C C . PRO A 1 333 ? -26.847 -14.827 17.608 1.00 85.62 333 PRO A C 1
ATOM 2632 O O . PRO A 1 333 ? -27.921 -14.597 17.043 1.00 85.62 333 PRO A O 1
ATOM 2635 N N . VAL A 1 334 ? -25.789 -14.039 17.461 1.00 80.44 334 VAL A N 1
ATOM 2636 C CA . VAL A 1 334 ? -25.810 -12.806 16.675 1.00 80.44 334 VAL A CA 1
ATOM 2637 C C . VAL A 1 334 ? -25.650 -13.106 15.179 1.00 80.44 334 VAL A C 1
ATOM 2639 O O . VAL A 1 334 ? -26.260 -12.426 14.347 1.00 80.44 334 VAL A O 1
ATOM 2642 N N . CYS A 1 335 ? -24.935 -14.188 14.848 1.00 66.62 335 CYS A N 1
ATOM 2643 C CA . CYS A 1 335 ? -24.654 -14.644 13.489 1.00 66.62 335 CYS A CA 1
ATOM 2644 C C . CYS A 1 335 ? -25.228 -16.042 13.225 1.00 66.62 335 CYS A C 1
ATOM 2646 O O . CYS A 1 335 ? -24.872 -17.000 13.904 1.00 66.62 335 CYS A O 1
ATOM 2648 N N . ASN A 1 336 ? -26.031 -16.167 12.164 1.00 50.91 336 ASN A N 1
ATOM 2649 C CA . ASN A 1 336 ? -26.230 -17.437 11.470 1.00 50.91 336 ASN A CA 1
ATOM 2650 C C . ASN A 1 336 ? -25.095 -17.573 10.450 1.00 50.91 336 ASN A C 1
ATOM 2652 O O . ASN A 1 336 ? -25.286 -17.304 9.269 1.00 50.91 336 ASN A O 1
ATOM 2656 N N . SER A 1 337 ? -23.886 -17.890 10.900 1.00 41.44 337 SER A N 1
ATOM 2657 C CA . SER A 1 337 ? -22.825 -18.326 9.992 1.00 41.44 337 SER A CA 1
ATOM 2658 C C . SER A 1 337 ? -22.705 -19.837 10.119 1.00 41.44 337 SER A C 1
ATOM 2660 O O . SER A 1 337 ? -21.968 -20.336 10.966 1.00 41.44 337 SER A O 1
ATOM 2662 N N . SER A 1 338 ? -23.469 -20.566 9.308 1.00 31.56 338 SER A N 1
ATOM 2663 C CA . SER A 1 338 ? -23.157 -21.960 9.002 1.00 31.56 338 SER A CA 1
ATOM 2664 C C . SER A 1 338 ? -21.799 -22.015 8.288 1.00 31.56 338 SER A C 1
ATOM 2666 O O . SER A 1 338 ? -21.606 -21.264 7.327 1.00 31.56 338 SER A O 1
ATOM 2668 N N . PRO A 1 339 ? -20.862 -22.877 8.707 1.00 40.25 339 PRO A N 1
ATOM 2669 C CA . PRO A 1 339 ? -19.671 -23.174 7.934 1.00 40.25 339 PRO A CA 1
ATOM 2670 C C . PRO A 1 339 ? -19.966 -24.360 7.011 1.00 40.25 339 PRO A C 1
ATOM 2672 O O . PRO A 1 339 ? -20.019 -25.491 7.487 1.00 40.25 339 PRO A O 1
ATOM 2675 N N . SER A 1 340 ? -20.121 -24.134 5.703 1.00 33.00 340 SER A N 1
ATOM 2676 C CA . SER A 1 340 ? -20.006 -25.236 4.735 1.00 33.00 340 SER A CA 1
ATOM 2677 C C . SER A 1 340 ? -19.481 -24.785 3.363 1.00 33.00 340 SER A C 1
ATOM 2679 O O . SER A 1 340 ? -19.653 -23.621 2.998 1.00 33.00 340 SER A O 1
ATOM 2681 N N . PRO A 1 341 ? -18.806 -25.694 2.633 1.00 40.97 341 PRO A N 1
ATOM 2682 C CA . PRO A 1 341 ? -17.842 -25.395 1.579 1.00 40.97 341 PRO A CA 1
ATOM 2683 C C . PRO A 1 341 ? -18.449 -25.432 0.166 1.00 40.97 341 PRO A C 1
ATOM 2685 O O . PRO A 1 341 ? -19.527 -25.975 -0.038 1.00 40.97 341 PRO A O 1
ATOM 2688 N N . SER A 1 342 ? -17.698 -24.868 -0.789 1.00 40.78 342 SER A N 1
ATOM 2689 C CA . SER A 1 342 ? -17.653 -25.182 -2.233 1.00 40.78 342 SER A CA 1
ATOM 2690 C C . SER A 1 342 ? -18.896 -25.801 -2.895 1.00 40.78 342 SER A C 1
ATOM 2692 O O . SER A 1 342 ? -19.193 -26.978 -2.698 1.00 40.78 342 SER A O 1
ATOM 2694 N N . GLY A 1 343 ? -19.498 -25.068 -3.831 1.00 30.89 343 GLY A N 1
ATOM 2695 C CA . GLY A 1 343 ? -20.460 -25.627 -4.778 1.00 30.89 343 GLY A CA 1
ATOM 2696 C C . GLY A 1 343 ? -20.809 -24.632 -5.874 1.00 30.89 343 GLY A C 1
ATOM 2697 O O . GLY A 1 343 ? -21.532 -23.673 -5.640 1.00 30.89 343 GLY A O 1
ATOM 2698 N N . SER A 1 344 ? -20.254 -24.870 -7.056 1.00 40.91 344 SER A N 1
ATOM 2699 C CA . SER A 1 344 ? -20.637 -24.279 -8.334 1.00 40.91 344 SER A CA 1
ATOM 2700 C C . SER A 1 344 ? -22.140 -24.367 -8.599 1.00 40.91 344 SER A C 1
ATOM 2702 O O . SER A 1 344 ? -22.738 -25.425 -8.406 1.00 40.91 344 SER A O 1
ATOM 2704 N N . SER A 1 345 ? -22.720 -23.314 -9.162 1.00 39.72 345 SER A N 1
ATOM 2705 C CA . SER A 1 345 ? -23.554 -23.408 -10.369 1.00 39.72 345 SER A CA 1
ATOM 2706 C C . SER A 1 345 ? -23.908 -22.008 -10.849 1.00 39.72 345 SER A C 1
ATOM 2708 O O . SER A 1 345 ? -24.345 -21.152 -10.081 1.00 39.72 345 SER A O 1
ATOM 2710 N N . ASP A 1 346 ? -23.669 -21.813 -12.138 1.00 41.34 346 ASP A N 1
ATOM 2711 C CA . ASP A 1 346 ? -24.285 -20.802 -12.978 1.00 41.34 346 ASP A CA 1
ATOM 2712 C C . ASP A 1 346 ? -25.802 -20.777 -12.773 1.00 41.34 346 ASP A C 1
ATOM 2714 O O . ASP A 1 346 ? -26.413 -21.836 -12.646 1.00 41.34 346 ASP A O 1
ATOM 2718 N N . ILE A 1 347 ? -26.401 -19.585 -12.799 1.00 47.94 347 ILE A N 1
ATOM 2719 C CA . ILE A 1 347 ? -27.717 -19.352 -13.399 1.00 47.94 347 ILE A CA 1
ATOM 2720 C C . ILE A 1 347 ? -27.804 -17.877 -13.803 1.00 47.94 347 ILE A C 1
ATOM 2722 O O . ILE A 1 347 ? -27.749 -16.946 -13.000 1.00 47.94 347 ILE A O 1
ATOM 2726 N N . ASP A 1 348 ? -27.879 -17.758 -15.118 1.00 36.00 348 ASP A N 1
ATOM 2727 C CA . ASP A 1 348 ? -28.387 -16.704 -15.973 1.00 36.00 348 ASP A CA 1
ATOM 2728 C C . ASP A 1 348 ? -29.696 -16.078 -15.458 1.00 36.00 348 ASP A C 1
ATOM 2730 O O . ASP A 1 348 ? -30.614 -16.795 -15.061 1.00 36.00 348 ASP A O 1
ATOM 2734 N N . SER A 1 349 ? -29.798 -14.747 -15.478 1.00 44.06 349 SER A N 1
ATOM 2735 C CA . SER A 1 349 ? -31.079 -14.025 -15.484 1.00 44.06 349 SER A CA 1
ATOM 2736 C C . SER A 1 349 ? -30.864 -12.578 -15.915 1.00 44.06 349 SER A C 1
ATOM 2738 O O . SER A 1 349 ? -30.511 -11.691 -15.139 1.00 44.06 349 SER A O 1
ATOM 2740 N N . SER A 1 350 ? -31.090 -12.391 -17.206 1.00 43.28 350 SER A N 1
ATOM 2741 C CA . SER A 1 350 ? -31.442 -11.156 -17.887 1.00 43.28 350 SER A CA 1
ATOM 2742 C C . SER A 1 350 ? -32.700 -10.486 -17.308 1.00 43.28 350 SER A C 1
ATOM 2744 O O . SER A 1 350 ? -33.779 -11.067 -17.369 1.00 43.28 350 SER A O 1
ATOM 2746 N N . GLU A 1 351 ? -32.581 -9.230 -16.881 1.00 44.44 351 GLU A N 1
ATOM 2747 C CA . GLU A 1 351 ? -33.632 -8.197 -16.917 1.00 44.44 351 GLU A CA 1
ATOM 2748 C C . GLU A 1 351 ? -32.881 -6.877 -17.212 1.00 44.44 351 GLU A C 1
ATOM 2750 O O . GLU A 1 351 ? -31.946 -6.529 -16.499 1.00 44.44 351 GLU A O 1
ATOM 2755 N N . GLY A 1 352 ? -33.088 -6.132 -18.298 1.00 34.78 352 GLY A N 1
ATOM 2756 C CA . GLY A 1 352 ? -34.325 -5.910 -19.033 1.00 34.78 352 GLY A CA 1
ATOM 2757 C C . GLY A 1 352 ? -35.041 -4.682 -18.473 1.00 34.78 352 GLY A C 1
ATOM 2758 O O . GLY A 1 352 ? -36.107 -4.833 -17.898 1.00 34.78 352 GLY A O 1
ATOM 2759 N N . PHE A 1 353 ? -34.460 -3.484 -18.609 1.00 34.50 353 PHE A N 1
ATOM 2760 C CA . PHE A 1 353 ? -35.199 -2.229 -18.436 1.00 34.50 353 PHE A CA 1
ATOM 2761 C C . PHE A 1 353 ? -34.751 -1.202 -19.471 1.00 34.50 353 PHE A C 1
ATOM 2763 O O . PHE A 1 353 ? -33.706 -0.563 -19.348 1.00 34.50 353 PHE A O 1
ATOM 2770 N N . ASP A 1 354 ? -35.588 -1.099 -20.493 1.00 35.53 354 ASP A N 1
ATOM 2771 C CA . ASP A 1 354 ? -35.594 -0.069 -21.511 1.00 35.53 354 ASP A CA 1
ATOM 2772 C C . ASP A 1 354 ? -36.560 1.057 -21.096 1.00 35.53 354 ASP A C 1
ATOM 2774 O O . ASP A 1 354 ? -37.646 0.799 -20.579 1.00 35.53 354 ASP A O 1
ATOM 2778 N N . ILE A 1 355 ? -36.124 2.282 -21.397 1.00 38.00 355 ILE A N 1
ATOM 2779 C CA . ILE A 1 355 ? -36.903 3.474 -21.768 1.00 38.00 355 ILE A CA 1
ATOM 2780 C C . ILE A 1 355 ? -37.819 4.103 -20.694 1.00 38.00 355 ILE A C 1
ATOM 2782 O O . ILE A 1 355 ? -38.880 3.598 -20.344 1.00 38.00 355 ILE A O 1
ATOM 2786 N N . ASN A 1 356 ? -37.469 5.329 -20.288 1.00 37.38 356 ASN A N 1
ATOM 2787 C CA . ASN A 1 356 ? -38.378 6.456 -20.513 1.00 37.38 356 ASN A CA 1
ATOM 2788 C C . ASN A 1 356 ? -37.607 7.762 -20.734 1.00 37.38 356 ASN A C 1
ATOM 2790 O O . ASN A 1 356 ? -37.043 8.373 -19.828 1.00 37.38 356 ASN A O 1
ATOM 2794 N N . GLU A 1 357 ? -37.606 8.110 -22.013 1.00 38.47 357 GLU A N 1
ATOM 2795 C CA . GLU A 1 357 ? -37.389 9.398 -22.644 1.00 38.47 357 GLU A CA 1
ATOM 2796 C C . GLU A 1 357 ? -38.462 10.390 -22.164 1.00 38.47 357 GLU A C 1
ATOM 2798 O O . GLU A 1 357 ? -39.657 10.103 -22.214 1.00 38.47 357 GLU A O 1
ATOM 2803 N N . ALA A 1 358 ? -38.039 11.551 -21.672 1.00 45.31 358 ALA A N 1
ATOM 2804 C CA . ALA A 1 358 ? -38.903 12.714 -21.517 1.00 45.31 358 ALA A CA 1
ATOM 2805 C C . ALA A 1 358 ? -38.085 13.948 -21.892 1.00 45.31 358 ALA A C 1
ATOM 2807 O O . ALA A 1 358 ? -37.271 14.457 -21.119 1.00 45.31 358 ALA A O 1
ATOM 2808 N N . SER A 1 359 ? -38.278 14.345 -23.141 1.00 43.19 359 SER A N 1
ATOM 2809 C CA . SER A 1 359 ? -37.968 15.652 -23.690 1.00 43.19 359 SER A CA 1
ATOM 2810 C C . SER A 1 359 ? -38.744 16.721 -22.926 1.00 43.19 359 SER A C 1
ATOM 2812 O O . SER A 1 359 ? -39.942 16.564 -22.724 1.00 43.19 359 SER A O 1
ATOM 2814 N N . ASP A 1 360 ? -38.085 17.818 -22.574 1.00 50.38 360 ASP A N 1
ATOM 2815 C CA . ASP A 1 360 ? -38.744 19.117 -22.481 1.00 50.38 360 ASP A CA 1
ATOM 2816 C C . ASP A 1 360 ? -37.770 20.165 -23.016 1.00 50.38 360 ASP A C 1
ATOM 2818 O O . ASP A 1 360 ? -36.809 20.584 -22.364 1.00 50.38 360 ASP A O 1
ATOM 2822 N N . ASP A 1 361 ? -38.030 20.541 -24.264 1.00 43.97 361 ASP A N 1
ATOM 2823 C CA . ASP A 1 361 ? -37.607 21.798 -24.849 1.00 43.97 361 ASP A CA 1
ATOM 2824 C C . ASP A 1 361 ? -38.198 22.946 -24.024 1.00 43.97 361 ASP A C 1
ATOM 2826 O O . ASP A 1 361 ? -39.414 23.059 -23.874 1.00 43.97 361 ASP A O 1
ATOM 2830 N N . ASN A 1 362 ? -37.356 23.863 -23.552 1.00 50.69 362 ASN A N 1
ATOM 2831 C CA . ASN A 1 362 ? -37.827 25.215 -23.283 1.00 50.69 362 ASN A CA 1
ATOM 2832 C C . ASN A 1 362 ? -36.806 26.237 -23.779 1.00 50.69 362 ASN A C 1
ATOM 2834 O O . ASN A 1 362 ? -35.855 26.624 -23.099 1.00 50.69 362 ASN A O 1
ATOM 2838 N N . VAL A 1 363 ? -37.031 26.640 -25.026 1.00 47.12 363 VAL A N 1
ATOM 2839 C CA . VAL A 1 363 ? -36.532 27.868 -25.629 1.00 47.12 363 VAL A CA 1
ATOM 2840 C C . VAL A 1 363 ? -37.388 29.009 -25.098 1.00 47.12 363 VAL A C 1
ATOM 2842 O O . VAL A 1 363 ? -38.565 29.056 -25.420 1.00 47.12 363 VAL A O 1
ATOM 2845 N N . LEU A 1 364 ? -36.797 29.973 -24.394 1.00 52.91 364 LEU A N 1
ATOM 2846 C CA . LEU A 1 364 ? -37.207 31.375 -24.493 1.00 52.91 364 LEU A CA 1
ATOM 2847 C C . LEU A 1 364 ? -36.015 32.276 -24.169 1.00 52.91 364 LEU A C 1
ATOM 2849 O O . LEU A 1 364 ? -35.496 32.330 -23.056 1.00 52.91 364 LEU A O 1
ATOM 2853 N N . SER A 1 365 ? -35.571 32.965 -25.207 1.00 49.38 365 SER A N 1
ATOM 2854 C CA . SER A 1 365 ? -34.678 34.105 -25.166 1.00 49.38 365 SER A CA 1
ATOM 2855 C C . SER A 1 365 ? -35.468 35.401 -24.902 1.00 49.38 365 SER A C 1
ATOM 2857 O O . SER A 1 365 ? -36.688 35.448 -25.044 1.00 49.38 365 SER A O 1
ATOM 2859 N N . VAL A 1 366 ? -34.703 36.473 -24.663 1.00 48.66 366 VAL A N 1
ATOM 2860 C CA . VAL A 1 366 ? -34.981 37.883 -25.014 1.00 48.66 366 VAL A CA 1
ATOM 2861 C C . VAL A 1 366 ? -35.398 38.845 -23.866 1.00 48.66 366 VAL A C 1
ATOM 2863 O O . VAL A 1 366 ? -36.526 38.877 -23.393 1.00 48.66 366 VAL A O 1
ATOM 2866 N N . THR A 1 367 ? -34.432 39.732 -23.569 1.00 47.94 367 THR A N 1
ATOM 2867 C CA . THR A 1 367 ? -34.490 41.191 -23.283 1.00 47.94 367 THR A CA 1
ATOM 2868 C C . THR A 1 367 ? -34.768 41.805 -21.904 1.00 47.94 367 THR A C 1
ATOM 2870 O O . THR A 1 367 ? -35.827 41.648 -21.317 1.00 47.94 367 THR A O 1
ATOM 2873 N N . SER A 1 368 ? -33.826 42.709 -21.583 1.00 47.25 368 SER A N 1
ATOM 2874 C CA . SER A 1 368 ? -33.986 44.083 -21.075 1.00 47.25 368 SER A CA 1
ATOM 2875 C C . SER A 1 368 ? -34.487 44.299 -19.649 1.00 47.25 368 SER A C 1
ATOM 2877 O O . SER A 1 368 ? -35.685 44.307 -19.389 1.00 47.25 368 SER A O 1
ATOM 2879 N N . THR A 1 369 ? -33.581 44.706 -18.759 1.00 51.97 369 THR A N 1
ATOM 2880 C CA . THR A 1 369 ? -33.420 46.117 -18.340 1.00 51.97 369 THR A CA 1
ATOM 2881 C C . THR A 1 369 ? -32.112 46.311 -17.588 1.00 51.97 369 THR A C 1
ATOM 2883 O O . THR A 1 369 ? -31.641 45.329 -16.972 1.00 51.97 369 THR A O 1
#

Organism: NCBI:txid174260

Foldseek 3Di:
DDDDDDDPDDDDPPPPPPPQDDLQALQQFWLVNQLVVCVVVVNPVLSVLSSVVRPGSNNLLVDDLVVCVVSPVVDPVVSVSSNVVNVVSNPPPPDDDDDDDDDDPDQAQDLEDDPVLVVPDDPVVVVLLVVLLVVLLVVLCVLDDWLDQQDCVDPVSVVVLLVSLVVSFVVRDDSVSSCGSSHSSVSSVVSSVVSNVCSVVVDTRVDPDDPDPDPDDDDDDDDDDDDDDDDDDPPPPPPDPDDFDPDLLPAALVLLLLLLCLLVVHPHLVVDDLVPHQVVQCVVLVHDRPPDDSSRSSSVSSSSCVVVVQKDFQDPRDGNHDDDNVRIDGPDRSDPDDDDDDDDDDDDDDDDDDDDDDDDDDDDDDYDD

Secondary structure (DSSP, 8-state):
----------------------TT-GGG--HHHHHHHHHHTT-TTTHHHHHHTT--HHHHTT--HHHHHHTT---HHHHHHHHHHHHHHTT--SS----SS--------BSS--HHHHHHS-HHHHHHHHHHHHHHHHHHHHHT-SS----TTSHHHHHHHHHHHHHHHHHH-BGGGTB-HHHHHHHHHHHHHHHHHHHHTT--SSS--PPP----PPP----------------------PPP---GGG--HHHHHHHHHHHTT-SSGGG--IIIIIHHHHHHHT---TT--HHHHHHHHHHHHHHTTSEEE-SSS--TTS--GGGEEESS-S-----------------------------------

pLDDT: mean 78.85, std 22.22, range [30.89, 97.69]

Radius of gyration: 35.81 Å; chains: 1; bounding box: 68×98×123 Å

Sequence (369 aa):
MNPVQSDCKGRGEEEVTEKVPDTRFVEDWTAADVELWLKENGFKEEAPLFFAQQITGKVLSQLDRATLKDLGVLIIGKQLELLQKIKSCCGNEESNVTPPSGKAMEKQWKSKITLTDKSQWLPEQKTRYNTRTGIILREAAKLWSGNGKIYFKNEHTKLQLEELTTKLLDMCSIPEIGFGYDAIRAHIIQWGQEKNRRITNGYDYEVQHKPAKRAKVSPQHIATPTSCQDSSDSDTDTDHDESPSTSLEDMSLQSAKIAALVAFNATCLQDLGVKTHLIPLAKKLGVKHRSVGKRAMLLPIAKQLFKQGYLEVKCSVVDYKRLKRPEISVCKPVCNSSPSPSGSSDIDSSEGFDINEASDDNVLSVTST